Protein AF-A0A372Q3Z0-F1 (afdb_monomer)

Secondary structure (DSSP, 8-state):
--HHHHHHHHHHHH-TT--S----HHHHH---HHHHHHHHHHHHHSSPP-PPPPGGGS-HHHHHHHHHHHHHHHHHHHHHHHHHHHTTS-----EEEEEETTEEEEEE-----HHHHHHHHHHHHHHHHHTT--HHHHHHHHHH-TTSPPHHHHHHHHHHHHHHHHHHS--EEEEEEE-------------------------EEEEEEE--HHHHHHHHHHHHHHTTSS-TT-----EEEE----B--SSS--B--EEEE----

Mean predicted aligned error: 17.62 Å

pLDDT: mean 79.24, std 16.39, range [29.22, 95.44]

Solvent-accessible surface area (backbone atoms only — not comparable to full-atom values): 16536 Å² total; per-residue (Å²): 132,55,58,37,58,54,42,36,52,51,45,44,71,77,40,72,88,53,85,83,74,79,52,56,16,44,74,76,69,70,55,54,67,66,60,52,48,53,52,51,52,53,52,60,71,69,47,72,79,82,74,76,74,56,73,92,80,47,54,72,69,58,49,51,51,51,52,51,55,53,49,52,53,50,49,55,49,51,42,59,51,26,39,75,76,53,52,88,51,86,59,78,75,48,69,52,75,52,74,58,94,92,41,83,45,75,49,77,57,69,76,76,52,68,63,64,53,48,52,50,43,51,52,48,43,48,54,36,61,77,67,67,56,48,70,69,56,50,43,52,52,34,69,73,39,82,90,46,75,49,56,70,59,39,51,51,47,51,49,52,52,51,52,52,47,43,70,78,49,48,71,46,81,42,77,43,76,40,78,92,65,90,66,96,72,79,93,74,89,81,92,84,81,91,77,94,70,97,66,88,72,79,62,51,67,43,79,39,81,44,65,58,64,69,61,51,43,70,67,48,50,62,55,34,38,75,70,66,52,42,57,87,89,52,89,76,82,50,74,46,79,49,60,86,72,50,63,80,39,97,89,52,84,37,71,57,77,46,77,43,77,63,62,70,133

Nearest PDB structures (foldseek):
  5vky-assembly1_B  TM=2.836E-01  e=8.406E+00  Saccharomyces cerevisiae JAY291
  7ewr-assembly1_B  TM=2.294E-01  e=5.171E+00  Homo sapiens

Radius of gyration: 37.55 Å; Cα contacts (8 Å, |Δi|>4): 195; chains: 1; bounding box: 65×72×111 Å

Structure (mmCIF, N/CA/C/O backbone):
data_AF-A0A372Q3Z0-F1
#
_entry.id   AF-A0A372Q3Z0-F1
#
loop_
_atom_site.group_PDB
_atom_site.id
_atom_site.type_symbol
_atom_site.label_atom_id
_atom_site.label_alt_id
_atom_site.label_comp_id
_atom_site.label_asym_id
_atom_site.label_entity_id
_atom_site.label_seq_id
_atom_site.pdbx_PDB_ins_code
_atom_site.Cartn_x
_atom_site.Cartn_y
_atom_site.Cartn_z
_atom_site.occupancy
_atom_site.B_iso_or_equiv
_atom_site.auth_seq_id
_atom_site.auth_comp_id
_atom_site.auth_asym_id
_atom_site.auth_atom_id
_atom_site.pdbx_PDB_model_num
ATOM 1 N N . MET A 1 1 ? -7.501 24.762 47.414 1.00 60.09 1 MET A N 1
ATOM 2 C CA . MET A 1 1 ? -7.703 25.873 48.375 1.00 60.09 1 MET A CA 1
ATOM 3 C C . MET A 1 1 ? -9.110 25.773 48.941 1.00 60.09 1 MET A C 1
ATOM 5 O O . MET A 1 1 ? -10.013 25.464 48.174 1.00 60.09 1 MET A O 1
ATOM 9 N N . SER A 1 2 ? -9.308 25.983 50.244 1.00 78.75 2 SER A N 1
ATOM 10 C CA . SER A 1 2 ? -10.653 25.992 50.839 1.00 78.75 2 SER A CA 1
ATOM 11 C C . SER A 1 2 ? -11.395 27.290 50.497 1.00 78.75 2 SER A C 1
ATOM 13 O O . SER A 1 2 ? -10.762 28.327 50.293 1.00 78.75 2 SER A O 1
ATOM 15 N N . LEU A 1 3 ? -12.733 27.256 50.461 1.00 80.44 3 LEU A N 1
ATOM 16 C CA . LEU A 1 3 ? -13.563 28.450 50.225 1.00 80.44 3 LEU A CA 1
ATOM 17 C C . LEU A 1 3 ? -13.233 29.570 51.220 1.00 80.44 3 LEU A C 1
ATOM 19 O O . LEU A 1 3 ? -13.147 30.732 50.844 1.00 80.44 3 LEU A O 1
ATOM 23 N N . THR A 1 4 ? -12.975 29.215 52.479 1.00 84.75 4 THR A N 1
ATOM 24 C CA . THR A 1 4 ? -12.577 30.155 53.535 1.00 84.75 4 THR A CA 1
ATOM 25 C C . THR A 1 4 ? -11.205 30.778 53.270 1.00 84.75 4 THR A C 1
ATOM 27 O O . THR A 1 4 ? -11.022 31.971 53.491 1.00 84.75 4 THR A O 1
ATOM 30 N N . ALA A 1 5 ? -10.243 30.017 52.736 1.00 85.62 5 ALA A N 1
ATOM 31 C CA . ALA A 1 5 ? -8.942 30.569 52.357 1.00 85.62 5 ALA A CA 1
ATOM 32 C C . ALA A 1 5 ? -9.065 31.576 51.203 1.00 85.62 5 ALA A C 1
ATOM 34 O O . ALA A 1 5 ? -8.436 32.630 51.240 1.00 85.62 5 ALA A O 1
ATOM 35 N N . VAL A 1 6 ? -9.914 31.281 50.212 1.00 85.25 6 VAL A N 1
ATOM 36 C CA . VAL A 1 6 ? -10.186 32.195 49.092 1.00 85.25 6 VAL A CA 1
ATOM 37 C C . VAL A 1 6 ? -10.893 33.459 49.583 1.00 85.25 6 VAL A C 1
ATOM 39 O O . VAL A 1 6 ? -10.464 34.555 49.238 1.00 85.25 6 VAL A O 1
ATOM 42 N N . ALA A 1 7 ? -11.903 33.318 50.444 1.00 85.81 7 ALA A N 1
ATOM 43 C CA . ALA A 1 7 ? -12.655 34.435 51.011 1.00 85.81 7 ALA A CA 1
ATOM 44 C C . ALA A 1 7 ? -11.768 35.395 51.825 1.00 85.81 7 ALA A C 1
ATOM 46 O O . ALA A 1 7 ? -11.839 36.617 51.677 1.00 85.81 7 ALA A O 1
ATOM 47 N N . ASN A 1 8 ? -10.862 34.843 52.634 1.00 86.31 8 ASN A N 1
ATOM 48 C CA . ASN A 1 8 ? -9.912 35.638 53.408 1.00 86.31 8 ASN A CA 1
ATOM 49 C C . ASN A 1 8 ? -8.823 36.267 52.530 1.00 86.31 8 ASN A C 1
ATOM 51 O O . ASN A 1 8 ? -8.407 37.394 52.787 1.00 86.31 8 ASN A O 1
ATOM 55 N N . ALA A 1 9 ? -8.392 35.593 51.461 1.00 86.12 9 ALA A N 1
ATOM 56 C CA . ALA A 1 9 ? -7.482 36.185 50.483 1.00 86.12 9 ALA A CA 1
ATOM 57 C C . ALA A 1 9 ? -8.135 37.355 49.728 1.00 86.12 9 ALA A C 1
ATOM 59 O O . ALA A 1 9 ? -7.485 38.375 49.500 1.00 86.12 9 ALA A O 1
ATOM 60 N N . THR A 1 10 ? -9.420 37.245 49.371 1.00 84.94 10 THR A N 1
ATOM 61 C CA . THR A 1 10 ? -10.172 38.349 48.759 1.00 84.94 10 THR A CA 1
ATOM 62 C C . THR A 1 10 ? -10.382 39.508 49.728 1.00 84.94 10 THR A C 1
ATOM 64 O O . THR A 1 10 ? -10.187 40.653 49.332 1.00 84.94 10 THR A O 1
ATOM 67 N N . LEU A 1 11 ? -10.683 39.240 51.005 1.00 84.81 11 LEU A N 1
ATOM 68 C CA . LEU A 1 11 ? -10.812 40.295 52.015 1.00 84.81 11 LEU A CA 1
ATOM 69 C C . LEU A 1 11 ? -9.509 41.061 52.232 1.00 84.81 11 LEU A C 1
ATOM 71 O O . LEU A 1 11 ? -9.531 42.286 52.222 1.00 84.81 11 LEU A O 1
ATOM 75 N N . LYS A 1 12 ? -8.374 40.362 52.351 1.00 84.81 12 LYS A N 1
ATOM 76 C CA . LYS A 1 12 ? -7.059 41.007 52.500 1.00 84.81 12 LYS A CA 1
ATOM 77 C C . LYS A 1 12 ? -6.696 41.896 51.309 1.00 84.81 12 LYS A C 1
ATOM 79 O O . LYS A 1 12 ? -6.027 42.905 51.489 1.00 84.81 12 LYS A O 1
ATOM 84 N N . LYS A 1 13 ? -7.141 41.541 50.099 1.00 86.31 13 LYS A N 1
ATOM 85 C CA . LYS A 1 13 ? -6.947 42.377 48.904 1.00 86.31 13 LYS A CA 1
ATOM 86 C C . LYS A 1 13 ? -7.838 43.618 48.894 1.00 86.31 13 LYS A C 1
ATOM 88 O O . LYS A 1 13 ? -7.386 44.666 48.452 1.00 86.31 13 LYS A O 1
ATOM 93 N N . LEU A 1 14 ? -9.090 43.495 49.333 1.00 83.88 14 LEU A N 1
ATOM 94 C CA . LEU A 1 14 ? -10.059 44.596 49.313 1.00 83.88 14 LEU A CA 1
ATOM 95 C C . LEU A 1 14 ? -9.871 45.569 50.486 1.00 83.88 14 LEU A C 1
ATOM 97 O O . LEU A 1 14 ? -10.107 46.762 50.329 1.00 83.88 14 LEU A O 1
ATOM 101 N N . PHE A 1 15 ? -9.417 45.074 51.640 1.00 84.06 15 PHE A N 1
ATOM 102 C CA . PHE A 1 15 ? -9.227 45.854 52.864 1.00 84.06 15 PHE A CA 1
ATOM 103 C C . PHE A 1 15 ? -7.868 45.530 53.509 1.00 84.06 15 PHE A C 1
ATOM 105 O O . PHE A 1 15 ? -7.810 44.805 54.504 1.00 84.06 15 PHE A O 1
ATOM 112 N N . PRO A 1 16 ? -6.760 46.066 52.965 1.00 77.69 16 PRO A N 1
ATOM 113 C CA . PRO A 1 16 ? -5.401 45.705 53.381 1.00 77.69 16 PRO A CA 1
ATOM 114 C C . PRO A 1 16 ? -5.068 46.071 54.835 1.00 77.69 16 PRO A C 1
ATOM 116 O O . PRO A 1 16 ? -4.234 45.415 55.447 1.00 77.69 16 PRO A O 1
ATOM 119 N N . ASN A 1 17 ? -5.762 47.053 55.420 1.00 76.94 17 ASN A N 1
ATOM 120 C CA . ASN A 1 17 ? -5.548 47.485 56.808 1.00 76.94 17 ASN A CA 1
ATOM 121 C C . ASN A 1 17 ? -6.346 46.659 57.838 1.00 76.94 17 ASN A C 1
ATOM 123 O O . ASN A 1 17 ? -6.277 46.929 59.036 1.00 76.94 17 ASN A O 1
ATOM 127 N N . ASN A 1 18 ? -7.141 45.680 57.395 1.00 70.75 18 ASN A N 1
ATOM 128 C CA . ASN A 1 18 ? -7.979 44.860 58.266 1.00 70.75 18 ASN A CA 1
ATOM 129 C C . ASN A 1 18 ? -7.346 43.478 58.485 1.00 70.75 18 ASN A C 1
ATOM 131 O O . ASN A 1 18 ? -7.738 42.486 57.874 1.00 70.75 18 ASN A O 1
ATOM 135 N N . GLU A 1 19 ? -6.347 43.412 59.365 1.00 65.88 19 GLU A N 1
ATOM 136 C CA . GLU A 1 19 ? -5.602 42.170 59.618 1.00 65.88 19 GLU A CA 1
ATOM 137 C C . GLU A 1 19 ? -6.367 41.147 60.473 1.00 65.88 19 GLU A C 1
ATOM 139 O O . GLU A 1 19 ? -6.058 39.956 60.433 1.00 65.88 19 GLU A O 1
ATOM 144 N N . LYS A 1 20 ? -7.366 41.594 61.246 1.00 71.12 20 LYS A N 1
ATOM 145 C CA . LYS A 1 20 ? -8.028 40.769 62.274 1.00 71.12 20 LYS A CA 1
ATOM 146 C C . LYS A 1 20 ? -9.339 40.123 61.823 1.00 71.12 20 LYS A C 1
ATOM 148 O O . LYS A 1 20 ? -9.818 39.214 62.495 1.00 71.12 20 LYS A O 1
ATOM 153 N N . SER A 1 21 ? -9.927 40.566 60.712 1.00 75.25 21 SER A N 1
ATOM 154 C CA . SER A 1 21 ? -11.220 40.040 60.259 1.00 75.25 21 SER A CA 1
ATOM 155 C C . SER A 1 21 ? -11.042 38.796 59.392 1.00 75.25 21 SER A C 1
ATOM 157 O O . SER A 1 21 ? -10.455 38.853 58.313 1.00 75.25 21 SER A O 1
ATOM 159 N N . LEU A 1 22 ? -11.592 37.673 59.852 1.00 82.81 22 LEU A N 1
ATOM 160 C CA . LEU A 1 22 ? -11.718 36.441 59.078 1.00 82.81 22 LEU A CA 1
ATOM 161 C C . LEU A 1 22 ? -13.187 36.232 58.718 1.00 82.81 22 LEU A C 1
ATOM 163 O O . LEU A 1 22 ? -14.060 36.345 59.576 1.00 82.81 22 LEU A O 1
ATOM 167 N N . ILE A 1 23 ? -13.462 35.892 57.462 1.00 84.44 23 ILE A N 1
ATOM 168 C CA . ILE A 1 23 ? -14.804 35.564 56.989 1.00 84.44 23 ILE A CA 1
ATOM 169 C C . ILE A 1 23 ? -14.892 34.092 56.611 1.00 84.44 23 ILE A C 1
ATOM 171 O O . ILE A 1 23 ? -13.989 33.512 56.000 1.00 84.44 23 ILE A O 1
ATOM 175 N N . SER A 1 24 ? -16.012 33.473 56.974 1.00 84.75 24 SER A N 1
ATOM 176 C CA . SER A 1 24 ? -16.328 32.122 56.530 1.00 84.75 24 SER A CA 1
ATOM 177 C C . SER A 1 24 ? -16.596 32.131 55.027 1.00 84.75 24 SER A C 1
ATOM 179 O O . SER A 1 24 ? -17.462 32.862 54.547 1.00 84.75 24 SER A O 1
ATOM 181 N N . GLY A 1 25 ? -15.888 31.286 54.274 1.00 82.25 25 GLY A N 1
ATOM 182 C CA . GLY A 1 25 ? -16.100 31.187 52.830 1.00 82.25 25 GLY A CA 1
ATOM 183 C C . GLY A 1 25 ? -17.483 30.656 52.467 1.00 82.25 25 GLY A C 1
ATOM 184 O O . GLY A 1 25 ? -18.037 31.051 51.450 1.00 82.25 25 GLY A O 1
ATOM 185 N N . VAL A 1 26 ? -18.075 29.816 53.322 1.00 83.69 26 VAL A N 1
ATOM 186 C CA . VAL A 1 26 ? -19.456 29.345 53.141 1.00 83.69 26 VAL A CA 1
ATOM 187 C C . VAL A 1 26 ? -20.443 30.503 53.285 1.00 83.69 26 VAL A C 1
ATOM 189 O O . VAL A 1 26 ? -21.376 30.588 52.499 1.00 83.69 26 VAL A O 1
ATOM 192 N N . HIS A 1 27 ? -20.221 31.414 54.237 1.00 81.56 27 HIS A N 1
ATOM 193 C CA . HIS A 1 27 ? -21.089 32.582 54.416 1.00 81.56 27 HIS A CA 1
ATOM 194 C C . HIS A 1 27 ? -20.910 33.610 53.297 1.00 81.56 27 HIS A C 1
ATOM 196 O O . HIS A 1 27 ? -21.896 34.158 52.822 1.00 81.56 27 HIS A O 1
ATOM 202 N N . LEU A 1 28 ? -19.672 33.849 52.846 1.00 82.44 28 LEU A N 1
ATOM 203 C CA . LEU A 1 28 ? -19.408 34.807 51.770 1.00 82.44 28 LEU A CA 1
ATOM 204 C C . LEU A 1 28 ? -19.946 34.323 50.416 1.00 82.44 28 LEU A C 1
ATOM 206 O O . LEU A 1 28 ? -20.529 35.103 49.672 1.00 82.44 28 LEU A O 1
ATOM 210 N N . PHE A 1 29 ? -19.730 33.049 50.084 1.00 83.62 29 PHE A N 1
ATOM 211 C CA . PHE A 1 29 ? -20.101 32.501 48.776 1.00 83.62 29 PHE A CA 1
ATOM 212 C C . PHE A 1 29 ? -21.458 31.789 48.772 1.00 83.62 29 PHE A C 1
ATOM 214 O O . PHE A 1 29 ? -21.922 31.400 47.706 1.00 83.62 29 PHE A O 1
ATOM 221 N N . GLY A 1 30 ? -22.080 31.578 49.934 1.00 80.88 30 GLY A N 1
ATOM 222 C CA . GLY A 1 30 ? -23.370 30.894 50.067 1.00 80.88 30 GLY A CA 1
ATOM 223 C C . GLY A 1 30 ? -23.361 29.415 49.659 1.00 80.88 30 GLY A C 1
ATOM 224 O O . GLY A 1 30 ? -24.424 28.827 49.478 1.00 80.88 30 GLY A O 1
ATOM 225 N N . ILE A 1 31 ? -22.188 28.794 49.476 1.00 79.94 31 ILE A N 1
ATOM 226 C CA . ILE A 1 31 ? -22.065 27.422 48.961 1.00 79.94 31 ILE A CA 1
ATOM 227 C C . ILE A 1 31 ? -21.494 26.509 50.045 1.00 79.94 31 ILE A C 1
ATOM 229 O O . ILE A 1 31 ? -20.302 26.554 50.358 1.00 79.94 31 ILE A O 1
ATOM 233 N N . HIS A 1 32 ? -22.343 25.630 50.581 1.00 82.69 32 HIS A N 1
ATOM 234 C CA . HIS A 1 32 ? -21.922 24.558 51.477 1.00 82.69 32 HIS A CA 1
ATOM 235 C C . HIS A 1 32 ? -21.533 23.314 50.663 1.00 82.69 32 HIS A C 1
ATOM 237 O O . HIS A 1 32 ? -22.370 22.694 50.002 1.00 82.69 32 HIS A O 1
ATOM 243 N N . LEU A 1 33 ? -20.243 22.958 50.679 1.00 76.75 33 LEU A N 1
ATOM 244 C CA . LEU A 1 33 ? -19.694 21.878 49.844 1.00 76.75 33 LEU A CA 1
ATOM 245 C C . LEU A 1 33 ? -20.324 20.516 50.141 1.00 76.75 33 LEU A C 1
ATOM 247 O O . LEU A 1 33 ? -20.493 19.714 49.228 1.00 76.75 33 LEU A O 1
ATOM 251 N N . GLU A 1 34 ? -20.690 20.265 51.394 1.00 79.69 34 GLU A N 1
ATOM 252 C CA . GLU A 1 34 ? -21.293 19.004 51.825 1.00 79.69 34 GLU A CA 1
ATOM 253 C C . GLU A 1 34 ? -22.717 18.855 51.285 1.00 79.69 34 GLU A C 1
ATOM 255 O O . GLU A 1 34 ? -23.068 17.824 50.718 1.00 79.69 34 GLU A O 1
ATOM 260 N N . THR A 1 35 ? -23.493 19.940 51.320 1.00 81.88 35 THR A N 1
ATOM 261 C CA . THR A 1 35 ? -24.845 20.001 50.752 1.00 81.88 35 THR A CA 1
ATOM 262 C C . THR A 1 35 ? -24.801 19.881 49.231 1.00 81.88 35 THR A C 1
ATOM 264 O O . THR A 1 35 ? -25.619 19.192 48.629 1.00 81.88 35 THR A O 1
ATOM 267 N N . LEU A 1 36 ? -23.801 20.491 48.589 1.00 80.25 36 LEU A N 1
ATOM 268 C CA . LEU A 1 36 ? -23.578 20.368 47.150 1.00 80.25 36 LEU A CA 1
ATOM 269 C C . LEU A 1 36 ? -23.144 18.948 46.752 1.00 80.25 36 LEU A C 1
ATOM 271 O O . LEU A 1 36 ? -23.548 18.453 45.700 1.00 80.25 36 LEU A O 1
ATOM 275 N N . LYS A 1 37 ? -22.334 18.283 47.582 1.00 80.75 37 LYS A N 1
ATOM 276 C CA . LYS A 1 37 ? -21.928 16.888 47.382 1.00 80.75 37 LYS A CA 1
ATOM 277 C C . LYS A 1 37 ? -23.134 15.954 47.506 1.00 80.75 37 LYS A C 1
ATOM 279 O O . LYS A 1 37 ? -23.389 15.205 46.568 1.00 80.75 37 LYS A O 1
ATOM 284 N N . GLN A 1 38 ? -23.931 16.098 48.565 1.00 81.88 38 GLN A N 1
ATOM 285 C CA . GLN A 1 38 ? -25.185 15.361 48.754 1.00 81.88 38 GLN A CA 1
ATOM 286 C C . GLN A 1 38 ? -26.170 15.603 47.599 1.00 81.88 38 GLN A C 1
ATOM 288 O O . GLN A 1 38 ? -26.717 14.659 47.035 1.00 81.88 38 GLN A O 1
ATOM 293 N N . ALA A 1 39 ? -26.341 16.853 47.157 1.00 79.75 39 ALA A N 1
ATOM 294 C CA . ALA A 1 39 ? -27.197 17.181 46.017 1.00 79.75 39 ALA A CA 1
ATOM 295 C C . ALA A 1 39 ? -26.702 16.547 44.705 1.00 79.75 39 ALA A C 1
ATOM 297 O O . ALA A 1 39 ? -27.510 16.087 43.897 1.00 79.75 39 ALA A O 1
ATOM 298 N N . ARG A 1 40 ? -25.382 16.485 44.481 1.00 76.00 40 ARG A N 1
ATOM 299 C CA . ARG A 1 40 ? -24.789 15.819 43.308 1.00 76.00 40 ARG A CA 1
ATOM 300 C C . ARG A 1 40 ? -24.967 14.306 43.359 1.00 76.00 40 ARG A C 1
ATOM 302 O O . ARG A 1 40 ? -25.260 13.711 42.325 1.00 76.00 40 ARG A O 1
ATOM 309 N N . GLU A 1 41 ? -24.794 13.698 44.525 1.00 78.88 41 GLU A N 1
ATOM 310 C CA . GLU A 1 41 ? -24.987 12.261 44.733 1.00 78.88 41 GLU A CA 1
ATOM 311 C C . GLU A 1 41 ? -26.456 11.870 44.514 1.00 78.88 41 GLU A C 1
ATOM 313 O O . GLU A 1 41 ? -26.726 10.983 43.703 1.00 78.88 41 GLU A O 1
ATOM 318 N N . ASN A 1 42 ? -27.403 12.626 45.076 1.00 73.50 42 ASN A N 1
ATOM 319 C CA . ASN A 1 42 ? -28.840 12.429 44.853 1.00 73.50 42 ASN A CA 1
ATOM 320 C C . ASN A 1 42 ? -29.236 12.632 43.377 1.00 73.50 42 ASN A C 1
ATOM 322 O O . ASN A 1 42 ? -29.959 11.819 42.803 1.00 73.50 42 ASN A O 1
ATOM 326 N N . CYS A 1 43 ? -28.709 13.668 42.711 1.00 63.97 43 CYS A N 1
ATOM 327 C CA . CYS A 1 43 ? -28.925 13.879 41.273 1.00 63.97 43 CYS A CA 1
ATOM 328 C C . CYS A 1 43 ? -28.359 12.742 40.407 1.00 63.97 43 CYS A C 1
ATOM 330 O O . CYS A 1 43 ? -28.883 12.475 39.326 1.00 63.97 43 CYS A O 1
ATOM 332 N N . ASN A 1 44 ? -27.264 12.103 40.826 1.00 61.78 44 ASN A N 1
ATOM 333 C CA . ASN A 1 44 ? -26.668 10.995 40.084 1.00 61.78 44 ASN A CA 1
ATOM 334 C C . ASN A 1 44 ? -27.463 9.693 40.255 1.00 61.78 44 ASN A C 1
ATOM 336 O O . ASN A 1 44 ? -27.526 8.924 39.302 1.00 61.78 44 ASN A O 1
ATOM 340 N N . GLN A 1 45 ? -28.094 9.478 41.413 1.00 63.38 45 GLN A N 1
ATOM 341 C CA . GLN A 1 45 ? -28.983 8.336 41.666 1.00 63.38 45 GLN A CA 1
ATOM 342 C C . GLN A 1 45 ? -30.330 8.463 40.935 1.00 63.38 45 GLN A C 1
ATOM 344 O O . GLN A 1 45 ? -30.875 7.468 40.473 1.00 63.38 45 GLN A O 1
ATOM 349 N N . LEU A 1 46 ? -30.843 9.689 40.779 1.00 61.31 46 LEU A N 1
ATOM 350 C CA . LEU A 1 46 ? -32.109 9.978 40.088 1.00 61.31 46 LEU A CA 1
ATOM 351 C C . LEU A 1 46 ? -31.975 10.124 38.564 1.00 61.31 46 LEU A C 1
ATOM 353 O O . LEU A 1 46 ? -32.980 10.277 37.869 1.00 61.31 46 LEU A O 1
ATOM 357 N N . ARG A 1 47 ? -30.754 10.109 38.012 1.00 59.00 47 ARG A N 1
ATOM 358 C CA . ARG A 1 47 ? -30.586 10.146 36.556 1.00 59.00 47 ARG A CA 1
ATOM 359 C C . ARG A 1 47 ? -30.990 8.792 35.978 1.00 59.00 47 ARG A C 1
ATOM 361 O O . ARG A 1 47 ? -30.355 7.796 36.323 1.00 59.00 47 ARG A O 1
ATOM 368 N N . PRO A 1 48 ? -31.958 8.741 35.044 1.00 59.03 48 PRO A N 1
ATOM 369 C CA . PRO A 1 48 ? -32.180 7.524 34.283 1.00 59.03 48 PRO A CA 1
ATOM 370 C C . PRO A 1 48 ? -30.864 7.109 33.606 1.00 59.03 48 PRO A C 1
ATOM 372 O O . PRO A 1 48 ? -30.042 7.983 33.279 1.00 59.03 48 PRO A O 1
ATOM 375 N N . PRO A 1 49 ? -30.633 5.799 33.399 1.00 60.91 49 PRO A N 1
ATOM 376 C CA . PRO A 1 49 ? -29.454 5.333 32.684 1.00 60.91 49 PRO A CA 1
ATOM 377 C C . PRO A 1 49 ? -29.352 6.122 31.381 1.00 60.91 49 PRO A C 1
ATOM 379 O O . PRO A 1 49 ? -30.341 6.262 30.661 1.00 60.91 49 PRO A O 1
ATOM 382 N N . LYS A 1 50 ? -28.180 6.719 31.121 1.00 65.56 50 LYS A N 1
ATOM 383 C CA . LYS A 1 50 ? -27.959 7.556 29.935 1.00 65.56 50 LYS A CA 1
ATOM 384 C C . LYS A 1 50 ? -28.312 6.740 28.697 1.00 65.56 50 LYS A C 1
ATOM 386 O O . LYS A 1 50 ? -27.502 5.934 28.243 1.00 65.56 50 LYS A O 1
ATOM 391 N N . LEU A 1 51 ? -29.505 6.965 28.153 1.00 68.94 51 LEU A N 1
ATOM 392 C CA . LEU A 1 51 ? -29.946 6.287 26.951 1.00 68.94 51 LEU A CA 1
ATOM 393 C C . LEU A 1 51 ? -28.983 6.683 25.833 1.00 68.94 51 LEU A C 1
ATOM 395 O O . LEU A 1 51 ? -28.768 7.870 25.557 1.00 68.94 51 LEU A O 1
ATOM 399 N N . LEU A 1 52 ? -28.328 5.691 25.238 1.00 77.44 52 LEU A N 1
ATOM 400 C CA . LEU A 1 52 ? -27.403 5.954 24.152 1.00 77.44 52 LEU A CA 1
ATOM 401 C C . LEU A 1 52 ? -28.189 6.539 22.981 1.00 77.44 52 LEU A C 1
ATOM 403 O O . LEU A 1 52 ? -29.163 5.956 22.514 1.00 77.44 52 LEU A O 1
ATOM 407 N N . LYS A 1 53 ? -27.730 7.692 22.484 1.00 82.25 53 LYS A N 1
ATOM 408 C CA . LYS A 1 53 ? -28.291 8.291 21.271 1.00 82.25 53 LYS A CA 1
ATOM 409 C C . LYS A 1 53 ? -28.262 7.272 20.120 1.00 82.25 53 LYS A C 1
ATOM 411 O O . LYS A 1 53 ? -27.223 6.610 19.968 1.00 82.25 53 LYS A O 1
ATOM 416 N N . PRO A 1 54 ? -29.332 7.162 19.314 1.00 84.94 54 PRO A N 1
ATOM 417 C CA . PRO A 1 54 ? -29.327 6.382 18.080 1.00 84.94 54 PRO A CA 1
ATOM 418 C C . PRO A 1 54 ? -28.150 6.758 17.178 1.00 84.94 54 PRO A C 1
ATOM 420 O O . PRO A 1 54 ? -27.700 7.904 17.185 1.00 84.94 54 PRO A O 1
ATOM 423 N N . LEU A 1 55 ? -27.645 5.789 16.414 1.00 85.56 55 LEU A N 1
ATOM 424 C CA . LEU A 1 55 ? -26.439 5.958 15.597 1.00 85.56 55 LEU A CA 1
ATOM 425 C C . LEU A 1 55 ? -26.599 7.051 14.527 1.00 85.56 55 LEU A C 1
ATOM 427 O O . LEU A 1 55 ? -25.681 7.836 14.330 1.00 85.56 55 LEU A O 1
ATOM 431 N N . GLU A 1 56 ? -27.794 7.171 13.946 1.00 84.38 56 GLU A N 1
ATOM 432 C CA . GLU A 1 56 ? -28.177 8.209 12.971 1.00 84.38 56 GLU A CA 1
ATOM 433 C C . GLU A 1 56 ? -28.019 9.642 13.507 1.00 84.38 56 GLU A C 1
ATOM 435 O O . GLU A 1 56 ? -27.742 10.567 12.752 1.00 84.38 56 GLU A O 1
ATOM 440 N N . LEU A 1 57 ? -28.155 9.826 14.824 1.00 86.94 57 LEU A N 1
ATOM 441 C CA . LEU A 1 57 ? -28.046 11.122 15.502 1.00 86.94 57 LEU A CA 1
ATOM 442 C C . LEU A 1 57 ? -26.665 11.337 16.146 1.00 86.94 57 LEU A C 1
ATOM 444 O O . LEU A 1 57 ? -26.460 12.298 16.895 1.00 86.94 57 LEU A O 1
ATOM 448 N N . CYS A 1 58 ? -25.721 10.416 15.935 1.00 86.69 58 CYS A N 1
ATOM 449 C CA . CYS A 1 58 ? -24.386 10.495 16.514 1.00 86.69 58 CYS A CA 1
ATOM 450 C C . CYS A 1 58 ? -23.422 11.251 15.598 1.00 86.69 58 CYS A C 1
ATOM 452 O O . CYS A 1 58 ? -23.412 11.079 14.383 1.00 86.69 58 CYS A O 1
ATOM 454 N N . SER A 1 59 ? -22.517 12.027 16.199 1.00 90.50 59 SER A N 1
ATOM 455 C CA . SER A 1 59 ? -21.354 12.533 15.470 1.00 90.50 59 SER A CA 1
ATOM 456 C C . SER A 1 59 ? -20.441 11.381 15.038 1.00 90.50 59 SER A C 1
ATOM 458 O O . SER A 1 59 ? -20.338 10.367 15.735 1.00 90.50 59 SER A O 1
ATOM 460 N N . LYS A 1 60 ? -19.674 11.581 13.959 1.00 87.56 60 LYS A N 1
ATOM 461 C CA . LYS A 1 60 ? -18.663 10.615 13.490 1.00 87.56 60 LYS A CA 1
ATOM 462 C C . LYS A 1 60 ? -17.679 10.208 14.595 1.00 87.56 60 LYS A C 1
ATOM 464 O O . LYS A 1 60 ? -17.355 9.038 14.741 1.00 87.56 60 LYS A O 1
ATOM 469 N N . THR A 1 61 ? -17.268 11.157 15.436 1.00 88.38 61 THR A N 1
ATOM 470 C CA . THR A 1 61 ? -16.404 10.893 16.600 1.00 88.38 61 THR A CA 1
ATOM 471 C C . THR A 1 61 ? -17.056 9.963 17.622 1.00 88.38 61 THR A C 1
ATOM 473 O O . THR A 1 61 ? -16.402 9.067 18.150 1.00 88.38 61 THR A O 1
ATOM 476 N N . THR A 1 62 ? -18.355 10.133 17.880 1.00 89.56 62 THR A N 1
ATOM 477 C CA . THR A 1 62 ? -19.107 9.270 18.799 1.00 89.56 62 THR A CA 1
ATOM 478 C C . THR A 1 62 ? -19.254 7.863 18.231 1.00 89.56 62 THR A C 1
ATOM 480 O O . THR A 1 62 ? -19.088 6.898 18.976 1.00 89.56 62 THR A O 1
ATOM 483 N N . VAL A 1 63 ? -19.532 7.745 16.928 1.00 90.88 63 VAL A N 1
ATOM 484 C CA . VAL A 1 63 ? -19.613 6.455 16.227 1.00 90.88 63 VAL A CA 1
ATOM 485 C C . VAL A 1 63 ? -18.273 5.724 16.301 1.00 90.88 63 VAL A C 1
ATOM 487 O O . VAL A 1 63 ? -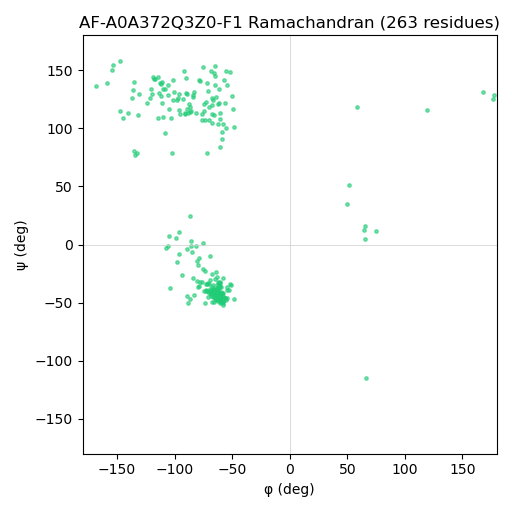18.234 4.600 16.791 1.00 90.88 63 VAL A O 1
ATOM 490 N N . ASN A 1 64 ? -17.170 6.393 15.951 1.00 89.19 64 ASN A N 1
ATOM 491 C CA . ASN A 1 64 ? -15.824 5.815 16.024 1.00 89.19 64 ASN A CA 1
ATOM 492 C C . ASN A 1 64 ? -15.470 5.348 17.441 1.00 89.19 64 ASN A C 1
ATOM 494 O O . ASN A 1 64 ? -14.912 4.271 17.618 1.00 89.19 64 ASN A O 1
ATOM 498 N N . ARG A 1 65 ? -15.824 6.133 18.468 1.00 91.00 65 ARG A N 1
ATOM 499 C CA . ARG A 1 65 ? -15.590 5.743 19.865 1.00 91.00 65 ARG A CA 1
ATOM 500 C C . ARG A 1 65 ? -16.351 4.469 20.230 1.00 91.00 65 ARG A C 1
ATOM 502 O O . ARG A 1 65 ? -15.785 3.596 20.876 1.00 91.00 65 ARG A O 1
ATOM 509 N N . ARG A 1 66 ? -17.618 4.359 19.820 1.00 91.50 66 ARG A N 1
ATOM 510 C CA . ARG A 1 66 ? -18.429 3.154 20.058 1.00 91.50 66 ARG A CA 1
ATOM 511 C C . ARG A 1 66 ? -17.873 1.946 19.310 1.00 91.50 66 ARG A C 1
ATOM 513 O O . ARG A 1 66 ? -17.800 0.875 19.897 1.00 91.50 66 ARG A O 1
ATOM 520 N N . GLN A 1 67 ? -17.457 2.126 18.057 1.00 91.50 67 GLN A N 1
ATOM 521 C CA . GLN A 1 67 ? -16.805 1.084 17.263 1.00 91.50 67 GLN A CA 1
ATOM 522 C C . GLN A 1 67 ? -15.534 0.580 17.956 1.00 91.50 67 GLN A C 1
ATOM 524 O O . GLN A 1 67 ? -15.374 -0.622 18.131 1.00 91.50 67 GLN A O 1
ATOM 529 N N . HIS A 1 68 ? -14.670 1.490 18.409 1.00 90.44 68 HIS A N 1
ATOM 530 C CA . HIS A 1 68 ? -13.453 1.139 19.137 1.00 90.44 68 HIS A CA 1
ATOM 531 C C . HIS A 1 68 ? -13.757 0.386 20.439 1.00 90.44 68 HIS A C 1
ATOM 533 O O . HIS A 1 68 ? -13.163 -0.651 20.707 1.00 90.44 68 HIS A O 1
ATOM 539 N N . GLU A 1 69 ? -14.693 0.883 21.251 1.00 92.69 69 GLU A N 1
ATOM 540 C CA . GLU A 1 69 ? -15.066 0.240 22.517 1.00 92.69 69 GLU A CA 1
ATOM 541 C C . GLU A 1 69 ? -15.640 -1.168 22.304 1.00 92.69 69 GLU A C 1
ATOM 543 O O . GLU A 1 69 ? -15.291 -2.098 23.028 1.00 92.69 69 GLU A O 1
ATOM 548 N N . PHE A 1 70 ? -16.508 -1.331 21.305 1.00 92.88 70 PHE A N 1
ATOM 549 C CA . PHE A 1 70 ? -17.066 -2.628 20.938 1.00 92.88 70 PHE A CA 1
ATOM 550 C C . PHE A 1 70 ? -15.977 -3.587 20.448 1.00 92.88 70 PHE A C 1
ATOM 552 O O . PHE A 1 70 ? -15.908 -4.729 20.902 1.00 92.88 70 PHE A O 1
ATOM 559 N N . GLY A 1 71 ? -15.092 -3.098 19.578 1.00 92.69 71 GLY A N 1
ATOM 560 C CA . GLY A 1 71 ? -13.989 -3.876 19.043 1.00 92.69 71 GLY A CA 1
ATOM 561 C C . GLY A 1 71 ? -13.024 -4.370 20.119 1.00 92.69 71 GLY A C 1
ATOM 562 O O . GLY A 1 71 ? -12.668 -5.546 20.121 1.00 92.69 71 GLY A O 1
ATOM 563 N N . GLU A 1 72 ? -12.625 -3.513 21.055 1.00 90.81 72 GLU A N 1
ATOM 564 C CA . GLU A 1 72 ? -11.725 -3.902 22.148 1.00 90.81 72 GLU A CA 1
ATOM 565 C C . GLU A 1 72 ? -12.341 -4.982 23.042 1.00 90.81 72 GLU A C 1
ATOM 567 O O . GLU A 1 72 ? -11.691 -5.983 23.346 1.00 90.81 72 GLU A O 1
ATOM 572 N N . LYS A 1 73 ? -13.623 -4.833 23.404 1.00 93.62 73 LYS A N 1
ATOM 573 C CA . LYS A 1 73 ? -14.329 -5.833 24.219 1.00 93.62 73 LYS A CA 1
ATOM 574 C C . LYS A 1 73 ? -14.408 -7.187 23.519 1.00 93.62 73 LYS A C 1
ATOM 576 O O . LYS A 1 73 ? -14.170 -8.212 24.152 1.00 93.62 73 LYS A O 1
ATOM 581 N N . LEU A 1 74 ? -14.707 -7.202 22.220 1.00 92.12 74 LEU A N 1
ATOM 582 C CA . LEU A 1 74 ? -14.753 -8.443 21.447 1.00 92.12 74 LEU A CA 1
ATOM 583 C C . LEU A 1 74 ? -13.384 -9.102 21.312 1.00 92.12 74 LEU A C 1
ATOM 585 O O . LEU A 1 74 ? -13.284 -10.317 21.464 1.00 92.12 74 LEU A O 1
ATOM 589 N N . LYS A 1 75 ? -12.328 -8.316 21.085 1.00 90.81 75 LYS A N 1
ATOM 590 C CA . LYS A 1 75 ? -10.958 -8.832 21.028 1.00 90.81 75 LYS A CA 1
ATOM 591 C C . LYS A 1 75 ? -10.592 -9.532 22.336 1.00 90.81 75 LYS A C 1
ATOM 593 O O . LYS A 1 75 ? -10.196 -10.693 22.308 1.00 90.81 75 LYS A O 1
ATOM 598 N N . GLN A 1 76 ? -10.813 -8.872 23.472 1.00 90.31 76 GLN A N 1
ATOM 599 C CA . GLN A 1 76 ? -10.554 -9.444 24.797 1.00 90.31 76 GLN A CA 1
ATOM 600 C C . GLN A 1 76 ? -11.366 -10.719 25.044 1.00 90.31 76 GLN A C 1
ATOM 602 O O . GLN A 1 76 ? -10.827 -11.724 25.512 1.00 90.31 76 GLN A O 1
ATOM 607 N N . TYR A 1 77 ? -12.652 -10.699 24.690 1.00 91.19 77 TYR A N 1
ATOM 608 C CA . TYR A 1 77 ? -13.521 -11.864 24.821 1.00 91.19 77 TYR A CA 1
ATOM 609 C C . TYR A 1 77 ? -13.018 -13.046 23.983 1.00 91.19 77 TYR A C 1
ATOM 611 O O . TYR A 1 77 ? -12.854 -14.142 24.511 1.00 91.19 77 TYR A O 1
ATOM 619 N N . SER A 1 78 ? -12.696 -12.814 22.707 1.00 89.44 78 SER A N 1
ATOM 620 C CA . SER A 1 78 ? -12.205 -13.852 21.795 1.00 89.44 78 SER A CA 1
ATOM 621 C C . SER A 1 78 ? -10.890 -14.481 22.259 1.00 89.44 78 SER A C 1
ATOM 623 O O . SER A 1 78 ? -10.718 -15.688 22.141 1.00 89.44 78 SER A O 1
ATOM 625 N N . GLN A 1 79 ? -9.987 -13.689 22.843 1.00 8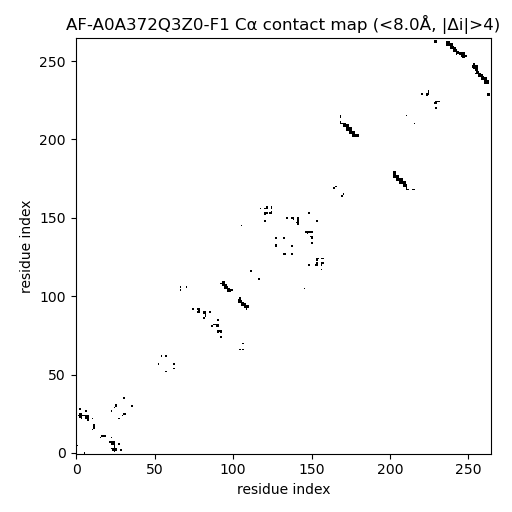7.88 79 GLN A N 1
ATOM 626 C CA . GLN A 1 79 ? -8.737 -14.187 23.416 1.00 87.88 79 GLN A CA 1
ATOM 627 C C . GLN A 1 79 ? -9.001 -15.040 24.660 1.00 87.88 79 GLN A C 1
ATOM 629 O O . GLN A 1 79 ? -8.419 -16.109 24.811 1.00 87.88 79 GLN A O 1
ATOM 634 N N . THR A 1 80 ? -9.917 -14.595 25.524 1.00 89.94 80 THR A N 1
ATOM 635 C CA . THR A 1 80 ? -10.266 -15.305 26.762 1.00 89.94 80 THR A CA 1
ATOM 636 C C . THR A 1 80 ? -10.953 -16.641 26.476 1.00 89.94 80 THR A C 1
ATOM 638 O O . THR A 1 80 ? -10.608 -17.651 27.081 1.00 89.94 80 THR A O 1
ATOM 641 N N . GLU A 1 81 ? -11.918 -16.666 25.554 1.00 90.81 81 GLU A N 1
ATOM 642 C CA . GLU A 1 81 ? -12.564 -17.911 25.119 1.00 90.81 81 GLU A CA 1
ATOM 643 C C . GLU A 1 81 ? -11.627 -18.785 24.288 1.00 90.81 81 GLU A C 1
ATOM 645 O O . GLU A 1 81 ? -11.650 -20.007 24.408 1.00 90.81 81 GLU A O 1
ATOM 650 N N . GLY A 1 82 ? -10.749 -18.169 23.497 1.00 89.31 82 GLY A N 1
ATOM 651 C CA . GLY A 1 82 ? -9.743 -18.867 22.712 1.00 89.31 82 GLY A CA 1
ATOM 652 C C . GLY A 1 82 ? -8.869 -19.783 23.563 1.00 89.31 82 GLY A C 1
ATOM 653 O O . GLY A 1 82 ? -8.724 -20.952 23.229 1.00 89.31 82 GLY A O 1
ATOM 654 N N . VAL A 1 83 ? -8.387 -19.298 24.710 1.00 89.31 83 VAL A N 1
ATOM 655 C CA . VAL A 1 83 ? -7.602 -20.109 25.660 1.00 89.31 83 VAL A CA 1
ATOM 656 C C . VAL A 1 83 ? -8.398 -21.310 26.186 1.00 89.31 83 VAL A C 1
ATOM 658 O O . VAL A 1 83 ? -7.841 -22.385 26.378 1.00 89.31 83 VAL A O 1
ATOM 661 N N . LYS A 1 84 ? -9.714 -21.171 26.395 1.00 91.38 84 LYS A N 1
ATOM 662 C CA . LYS A 1 84 ? -10.550 -22.283 26.880 1.00 91.38 84 LYS A CA 1
ATOM 663 C C . LYS A 1 84 ? -10.755 -23.373 25.827 1.00 91.38 84 LYS A C 1
ATOM 665 O O . LYS A 1 84 ? -10.903 -24.533 26.192 1.00 91.38 84 LYS A O 1
ATOM 670 N N . ILE A 1 85 ? -10.809 -22.997 24.549 1.00 91.38 85 ILE A N 1
ATOM 671 C CA . ILE A 1 85 ? -11.096 -23.913 23.435 1.00 91.38 85 ILE A CA 1
ATOM 672 C C . ILE A 1 85 ? -9.811 -24.540 22.884 1.00 91.38 85 ILE A C 1
ATOM 674 O O . ILE A 1 85 ? -9.778 -25.739 22.624 1.00 91.38 85 ILE A O 1
ATOM 678 N N . TYR A 1 86 ? -8.768 -23.730 22.706 1.00 90.25 86 TYR A N 1
ATOM 679 C CA . TYR A 1 86 ? -7.527 -24.108 22.028 1.00 90.25 86 TYR A CA 1
ATOM 680 C C . TYR A 1 86 ? -6.350 -24.332 22.995 1.00 90.25 86 TYR A C 1
ATOM 682 O O . TYR A 1 86 ? -5.266 -24.719 22.571 1.00 90.25 86 TYR A O 1
ATOM 690 N N . GLY A 1 87 ? -6.551 -24.136 24.303 1.00 87.88 87 GLY A N 1
ATOM 691 C CA . GLY A 1 87 ? -5.548 -24.429 25.326 1.00 87.88 87 GLY A CA 1
ATOM 692 C C . GLY A 1 87 ? -4.322 -23.521 25.225 1.00 87.88 87 GLY A C 1
ATOM 693 O O . GLY A 1 87 ? -4.415 -22.318 25.468 1.00 87.88 87 GLY A O 1
ATOM 694 N N . GLU A 1 88 ? -3.172 -24.118 24.905 1.00 84.19 88 GLU A N 1
ATOM 695 C CA . GLU A 1 88 ? -1.883 -23.420 24.783 1.00 84.19 88 GLU A CA 1
ATOM 696 C C . GLU A 1 88 ? -1.719 -22.682 23.445 1.00 84.19 88 GLU A C 1
ATOM 698 O O . GLU A 1 88 ? -0.881 -21.783 23.339 1.00 84.19 88 GLU A O 1
ATOM 703 N N . ASP A 1 89 ? -2.528 -23.016 22.433 1.00 86.69 89 ASP A N 1
ATOM 704 C CA . ASP A 1 89 ? -2.438 -22.383 21.121 1.00 86.69 89 ASP A CA 1
ATOM 705 C C . ASP A 1 89 ? -2.929 -20.926 21.164 1.00 86.69 89 ASP A C 1
ATOM 707 O O . ASP A 1 89 ? -4.012 -20.596 21.662 1.00 86.69 89 ASP A O 1
ATOM 711 N N . GLN A 1 90 ? -2.135 -20.018 20.588 1.00 80.62 90 GLN A N 1
ATOM 712 C CA . GLN A 1 90 ? -2.439 -18.590 20.597 1.00 80.62 90 GLN A CA 1
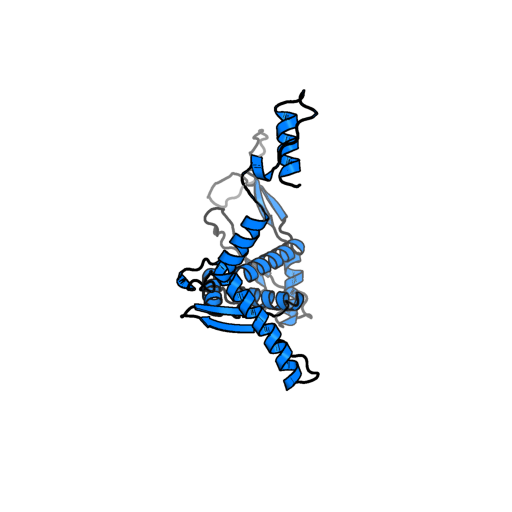ATOM 713 C C . GLN A 1 90 ? -3.547 -18.234 19.592 1.00 80.62 90 GLN A C 1
ATOM 715 O O . GLN A 1 90 ? -3.336 -18.205 18.377 1.00 80.62 90 GLN A O 1
ATOM 720 N N . VAL A 1 91 ? -4.713 -17.835 20.105 1.00 84.12 91 VAL A N 1
ATOM 721 C CA . VAL A 1 91 ? -5.806 -17.300 19.279 1.00 84.12 91 VAL A CA 1
ATOM 722 C C . VAL A 1 91 ? -5.576 -15.824 18.956 1.00 84.12 91 VAL A C 1
ATOM 724 O O . VAL A 1 91 ? -5.653 -14.947 19.819 1.00 84.12 91 VAL A O 1
ATOM 727 N N . ASN A 1 92 ? -5.350 -15.539 17.673 1.00 81.94 92 ASN A N 1
ATOM 728 C CA . ASN A 1 92 ? -5.185 -14.184 17.157 1.00 81.94 92 ASN A CA 1
ATOM 729 C C . ASN A 1 92 ? -6.453 -13.704 16.443 1.00 81.94 92 ASN A C 1
ATOM 731 O O . ASN A 1 92 ? -6.771 -14.133 15.335 1.00 81.94 92 ASN A O 1
ATOM 735 N N . PHE A 1 93 ? -7.166 -12.768 17.071 1.00 83.56 93 PHE A N 1
ATOM 736 C CA . PHE A 1 93 ? -8.335 -12.121 16.480 1.00 83.56 93 PHE A CA 1
ATOM 737 C C . PHE A 1 93 ? -7.892 -11.085 15.441 1.00 83.56 93 PHE A C 1
ATOM 739 O O . PHE A 1 93 ? -7.339 -10.049 15.808 1.00 83.56 93 PHE A O 1
ATOM 746 N N . LYS A 1 94 ? -8.086 -11.385 14.150 1.00 83.19 94 LYS A N 1
ATOM 747 C CA . LYS A 1 94 ? -7.552 -10.580 13.036 1.00 83.19 94 LYS A CA 1
ATOM 748 C C . LYS A 1 94 ? -8.480 -9.455 12.594 1.00 83.19 94 LYS A C 1
ATOM 750 O O . LYS A 1 94 ? -8.057 -8.311 12.490 1.00 83.19 94 LYS A O 1
ATOM 755 N N . GLN A 1 95 ? -9.749 -9.762 12.348 1.00 87.19 95 GLN A N 1
ATOM 756 C CA . GLN A 1 95 ? -10.695 -8.821 11.754 1.00 87.19 95 GLN A CA 1
ATOM 757 C C . GLN A 1 95 ? -12.127 -9.166 12.142 1.00 87.19 95 GLN A C 1
ATOM 759 O O . GLN A 1 95 ? -12.466 -10.333 12.321 1.00 87.19 95 GLN A O 1
ATOM 764 N N . ILE A 1 96 ? -12.979 -8.146 12.215 1.00 89.50 96 ILE A N 1
ATOM 765 C CA . ILE A 1 96 ? -14.425 -8.310 12.336 1.00 89.50 96 ILE A CA 1
ATOM 766 C C . ILE A 1 96 ? -15.159 -7.359 11.395 1.00 89.50 96 ILE A C 1
ATOM 768 O O . ILE A 1 96 ? -14.790 -6.191 11.255 1.00 89.50 96 ILE A O 1
ATOM 772 N N . SER A 1 97 ? -16.221 -7.874 10.779 1.00 90.94 97 SER A N 1
ATOM 773 C CA . SER A 1 97 ? -17.214 -7.095 10.040 1.00 90.94 97 SER A CA 1
ATOM 774 C C . SER A 1 97 ? -18.585 -7.312 10.668 1.00 90.94 97 SER A C 1
ATOM 776 O O . SER A 1 97 ? -18.939 -8.443 10.995 1.00 90.94 97 SER A O 1
ATOM 778 N N . TYR A 1 98 ? -19.336 -6.238 10.890 1.00 92.00 98 TYR A N 1
ATOM 779 C CA . TYR A 1 98 ? -20.655 -6.303 11.516 1.00 92.00 98 TYR A CA 1
ATOM 780 C C . TYR A 1 98 ? -21.534 -5.132 11.076 1.00 92.00 98 TYR A C 1
ATOM 782 O O . TYR A 1 98 ? -21.034 -4.063 10.738 1.00 92.00 98 TYR A O 1
ATOM 790 N N . ASN A 1 99 ? -22.851 -5.322 11.121 1.00 92.00 99 ASN A N 1
ATOM 791 C CA . ASN A 1 99 ? -23.827 -4.308 10.738 1.00 92.00 99 ASN A CA 1
ATOM 792 C C . ASN A 1 99 ? -24.597 -3.801 11.963 1.00 92.00 99 ASN A C 1
ATOM 794 O O . ASN A 1 99 ? -24.987 -4.583 12.831 1.00 92.00 99 ASN A O 1
ATOM 798 N N . VAL A 1 100 ? -24.854 -2.495 12.026 1.00 88.75 100 VAL A N 1
ATOM 799 C CA . VAL A 1 100 ? -25.798 -1.905 12.983 1.00 88.75 100 VAL A CA 1
ATOM 800 C C . VAL A 1 100 ? -26.731 -0.967 12.234 1.00 88.75 100 VAL A C 1
ATOM 802 O O . VAL A 1 100 ? -26.305 0.098 11.795 1.00 88.75 100 VAL A O 1
ATOM 805 N N . LYS A 1 101 ? -28.016 -1.329 12.130 1.00 86.31 101 LYS A N 1
ATOM 806 C CA . LYS A 1 101 ? -29.046 -0.524 11.445 1.00 86.31 101 LYS A CA 1
ATOM 807 C C . LYS A 1 101 ? -28.630 -0.100 10.027 1.00 86.31 101 LYS A C 1
ATOM 809 O O . LYS A 1 101 ? -28.675 1.081 9.696 1.00 86.31 101 LYS A O 1
ATOM 814 N N . ASN A 1 102 ? -28.202 -1.055 9.205 1.00 84.56 102 ASN A N 1
ATOM 815 C CA . ASN A 1 102 ? -27.741 -0.825 7.831 1.00 84.56 102 ASN A CA 1
ATOM 816 C C . ASN A 1 102 ? -26.454 0.015 7.725 1.00 84.56 102 ASN A C 1
ATOM 818 O O . ASN A 1 102 ? -26.132 0.509 6.648 1.00 84.56 102 ASN A O 1
ATOM 822 N N . MET A 1 103 ? -25.710 0.177 8.821 1.00 85.25 103 MET A N 1
ATOM 823 C CA . MET A 1 103 ? -24.355 0.721 8.792 1.00 85.25 103 MET A CA 1
ATOM 824 C C . MET A 1 103 ? -23.359 -0.414 8.986 1.00 85.25 103 MET A C 1
ATOM 826 O O . MET A 1 103 ? -23.339 -1.043 10.047 1.00 85.25 103 MET A O 1
ATOM 830 N N . ASP A 1 104 ? -22.531 -0.645 7.973 1.00 87.88 104 ASP A N 1
ATOM 831 C CA . ASP A 1 104 ? -21.469 -1.639 8.030 1.00 87.88 104 ASP A CA 1
ATOM 832 C C . ASP A 1 104 ? -20.231 -1.073 8.720 1.00 87.88 104 ASP A C 1
ATOM 834 O O . ASP A 1 104 ? -19.736 0.017 8.414 1.00 87.88 104 ASP A O 1
ATOM 838 N N . PHE A 1 105 ? -19.721 -1.848 9.666 1.00 87.81 105 PHE A N 1
ATOM 839 C CA . PHE A 1 105 ? -18.507 -1.574 10.406 1.00 87.81 105 PHE A CA 1
ATOM 840 C C . PHE A 1 105 ? -17.492 -2.663 10.142 1.00 87.81 105 PHE A C 1
ATOM 842 O O . PHE A 1 105 ? -17.812 -3.848 10.079 1.00 87.81 105 PHE A O 1
ATOM 849 N N . HIS A 1 106 ? -16.242 -2.233 10.060 1.00 86.44 106 HIS A N 1
ATOM 850 C CA . HIS A 1 106 ? -15.111 -3.104 9.838 1.00 86.44 106 HIS A CA 1
ATOM 851 C C . HIS A 1 106 ? -13.972 -2.689 10.760 1.00 86.44 106 HIS A C 1
ATOM 853 O O . HIS A 1 106 ? -13.575 -1.521 10.774 1.00 86.44 106 HIS A O 1
ATOM 859 N N . ILE A 1 107 ? -13.452 -3.630 11.542 1.00 86.50 107 ILE A N 1
ATOM 860 C CA . ILE A 1 107 ? -12.324 -3.413 12.450 1.00 86.50 107 ILE A CA 1
ATOM 861 C C . ILE A 1 107 ? -11.250 -4.434 12.094 1.00 86.50 107 ILE A C 1
ATOM 863 O O . ILE A 1 107 ? -11.511 -5.634 12.109 1.00 86.50 107 ILE A O 1
ATOM 867 N N . ASN A 1 108 ? -10.061 -3.941 11.757 1.00 85.75 108 ASN A N 1
ATOM 868 C CA . ASN A 1 108 ? -8.875 -4.759 11.542 1.00 85.75 108 ASN A CA 1
ATOM 869 C C . ASN A 1 108 ? -7.942 -4.585 12.753 1.00 85.75 108 ASN A C 1
ATOM 871 O O . ASN A 1 108 ? -7.667 -3.455 13.158 1.00 85.75 108 ASN A O 1
ATOM 875 N N . TYR A 1 109 ? -7.509 -5.699 13.339 1.00 80.88 109 TYR A N 1
ATOM 876 C CA . TYR A 1 109 ? -6.644 -5.774 14.515 1.00 80.88 109 TYR A CA 1
ATOM 877 C C . TYR A 1 109 ? -5.222 -6.235 14.189 1.00 80.88 109 TYR A C 1
ATOM 879 O O . TYR A 1 109 ? -4.411 -6.307 15.116 1.00 80.88 109 TYR A O 1
ATOM 887 N N . GLU A 1 110 ? -4.914 -6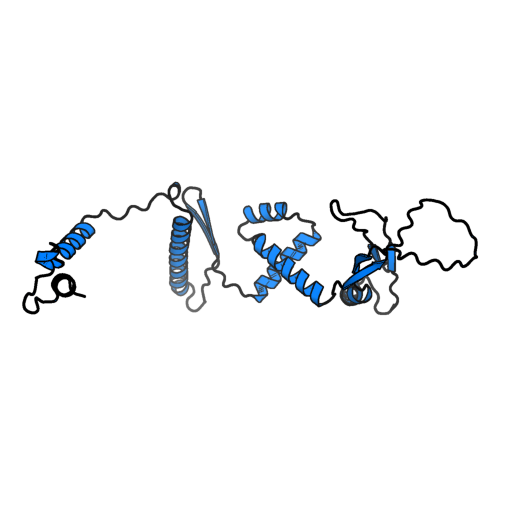.581 12.933 1.00 70.62 110 GLU A N 1
ATOM 888 C CA . GLU A 1 110 ? -3.568 -7.007 12.556 1.00 70.62 110 GLU A CA 1
ATOM 889 C C . GLU A 1 110 ? -2.547 -5.930 12.937 1.00 70.62 110 GLU A C 1
ATOM 891 O O . GLU A 1 110 ? -2.620 -4.764 12.539 1.00 70.62 110 GLU A O 1
ATOM 896 N N . SER A 1 111 ? -1.578 -6.338 13.760 1.00 58.56 111 SER A N 1
ATOM 897 C CA . SER A 1 111 ? -0.389 -5.550 14.026 1.00 58.56 111 SER A CA 1
ATOM 898 C C . SER A 1 111 ? 0.446 -5.553 12.758 1.00 58.56 111 SER A C 1
ATOM 900 O O . SER A 1 111 ? 1.036 -6.570 12.402 1.00 58.56 111 SER A O 1
ATOM 902 N N . ASN A 1 112 ? 0.460 -4.413 12.080 1.00 55.78 112 ASN A N 1
ATOM 903 C CA . ASN A 1 112 ? 1.240 -4.175 10.879 1.00 55.78 112 ASN A CA 1
ATOM 904 C C . ASN A 1 112 ? 2.698 -4.620 11.067 1.00 55.78 112 ASN A C 1
ATOM 906 O O . ASN A 1 112 ? 3.504 -3.886 11.642 1.00 55.78 112 ASN A O 1
ATOM 910 N N . ASN A 1 113 ? 3.067 -5.792 10.549 1.00 58.25 113 ASN A N 1
ATOM 911 C CA . ASN A 1 113 ? 4.470 -6.095 10.326 1.00 58.25 113 ASN A CA 1
ATOM 912 C C . ASN A 1 113 ? 4.919 -5.150 9.209 1.00 58.25 113 ASN A C 1
ATOM 914 O O . ASN A 1 113 ? 4.533 -5.315 8.052 1.00 58.25 113 ASN A O 1
ATOM 918 N N . ASN A 1 114 ? 5.670 -4.102 9.570 1.00 66.75 114 ASN A N 1
ATOM 919 C CA . ASN A 1 114 ? 5.972 -2.986 8.665 1.00 66.75 114 ASN A CA 1
ATOM 920 C C . ASN A 1 114 ? 6.518 -3.456 7.309 1.00 66.75 114 ASN A C 1
ATOM 922 O O . ASN A 1 114 ? 6.193 -2.855 6.290 1.00 66.75 114 ASN A O 1
ATOM 926 N N . LYS A 1 115 ? 7.302 -4.542 7.298 1.00 74.69 115 LYS A N 1
ATOM 927 C CA . LYS A 1 115 ? 7.913 -5.098 6.088 1.00 74.69 115 LYS A CA 1
ATOM 928 C C . LYS A 1 115 ? 6.907 -5.815 5.180 1.00 74.69 115 LYS A C 1
ATOM 930 O O . LYS A 1 115 ? 6.833 -5.496 4.000 1.00 74.69 115 LYS A O 1
ATOM 935 N N . GLU A 1 116 ? 6.099 -6.723 5.725 1.00 75.81 116 GLU A N 1
ATOM 936 C CA . GLU A 1 116 ? 5.100 -7.485 4.956 1.00 75.81 116 GLU A CA 1
ATOM 937 C C . GLU A 1 116 ? 4.026 -6.559 4.364 1.00 75.81 116 GLU A C 1
ATOM 939 O O . GLU A 1 116 ? 3.653 -6.668 3.197 1.00 75.81 116 GLU A O 1
ATOM 944 N N . ASN A 1 117 ? 3.618 -5.542 5.126 1.00 79.75 117 ASN A N 1
ATOM 945 C CA . ASN A 1 117 ? 2.706 -4.516 4.631 1.00 79.75 117 ASN A CA 1
ATOM 946 C C . ASN A 1 117 ? 3.325 -3.640 3.540 1.00 79.75 117 ASN A C 1
ATOM 948 O O . ASN A 1 117 ? 2.628 -3.214 2.617 1.00 79.75 117 ASN A O 1
ATOM 952 N N . GLU A 1 118 ? 4.623 -3.353 3.628 1.00 86.38 118 GLU A N 1
ATOM 953 C CA . GLU A 1 118 ? 5.324 -2.600 2.594 1.00 86.38 118 GLU A CA 1
ATOM 954 C C . GLU A 1 118 ? 5.443 -3.410 1.294 1.00 86.38 118 GLU A C 1
ATOM 956 O O . GLU A 1 118 ? 5.215 -2.867 0.210 1.00 86.38 118 GLU A O 1
ATOM 961 N N . GLU A 1 119 ? 5.711 -4.713 1.386 1.00 89.19 119 GLU A N 1
ATOM 962 C CA . GLU A 1 119 ? 5.729 -5.639 0.247 1.00 89.19 119 GLU A CA 1
ATOM 963 C C . GLU A 1 119 ? 4.335 -5.779 -0.390 1.00 89.19 119 GLU A C 1
ATOM 965 O O . GLU A 1 119 ? 4.197 -5.664 -1.616 1.00 89.19 119 GLU A O 1
ATOM 970 N N . LYS A 1 120 ? 3.282 -5.908 0.429 1.00 90.88 120 LYS A N 1
ATOM 971 C CA . LYS A 1 120 ? 1.879 -5.910 -0.017 1.00 90.88 120 LYS A CA 1
ATOM 972 C C . LYS A 1 120 ? 1.530 -4.621 -0.763 1.00 90.88 120 LYS A C 1
ATOM 974 O O . LYS A 1 120 ? 1.054 -4.672 -1.897 1.00 90.88 120 LYS A O 1
ATOM 979 N N . LEU A 1 121 ? 1.806 -3.455 -0.173 1.00 92.19 121 LEU A N 1
ATOM 980 C CA . LEU A 1 121 ? 1.535 -2.158 -0.804 1.00 92.19 121 LEU A CA 1
ATOM 981 C C . LEU A 1 121 ? 2.333 -1.973 -2.098 1.00 92.19 121 LEU A C 1
ATOM 983 O O . LEU A 1 121 ? 1.806 -1.438 -3.072 1.00 92.19 121 LEU A O 1
ATOM 987 N N . THR A 1 122 ? 3.585 -2.429 -2.133 1.00 94.62 122 THR A N 1
ATOM 988 C CA . THR A 1 122 ? 4.423 -2.376 -3.340 1.00 94.62 122 THR A CA 1
ATOM 989 C C . THR A 1 122 ? 3.836 -3.239 -4.457 1.00 94.62 122 THR A C 1
ATOM 991 O O . THR A 1 122 ? 3.768 -2.796 -5.604 1.00 94.62 122 THR A O 1
ATOM 994 N N . SER A 1 123 ? 3.332 -4.426 -4.118 1.00 94.38 123 SER A N 1
ATOM 995 C CA . SER A 1 123 ? 2.658 -5.325 -5.061 1.00 94.38 123 SER A CA 1
ATOM 996 C C . SER A 1 123 ? 1.360 -4.720 -5.603 1.00 94.38 123 SER A C 1
ATOM 998 O O . SER A 1 123 ? 1.114 -4.776 -6.806 1.00 94.38 123 SER A O 1
ATOM 1000 N N . ILE A 1 124 ? 0.573 -4.053 -4.749 1.00 94.56 124 ILE A N 1
ATOM 1001 C CA . ILE A 1 124 ? -0.629 -3.318 -5.171 1.00 94.56 124 ILE A CA 1
ATOM 1002 C C . ILE A 1 124 ? -0.261 -2.187 -6.134 1.00 94.56 124 ILE A C 1
ATOM 1004 O O . ILE A 1 124 ? -0.871 -2.071 -7.195 1.00 94.56 124 ILE A O 1
ATOM 1008 N N . VAL A 1 125 ? 0.746 -1.365 -5.806 1.00 95.44 125 VAL A N 1
ATOM 1009 C CA . VAL A 1 125 ? 1.206 -0.287 -6.699 1.00 95.44 125 VAL A CA 1
ATOM 1010 C C . VAL A 1 125 ? 1.598 -0.854 -8.063 1.00 95.44 125 VAL A C 1
ATOM 1012 O O . VAL A 1 125 ? 1.151 -0.326 -9.080 1.00 95.44 125 VAL A O 1
ATOM 1015 N N . ARG A 1 126 ? 2.361 -1.955 -8.083 1.00 94.69 126 ARG A N 1
ATOM 1016 C CA . ARG A 1 126 ? 2.767 -2.640 -9.316 1.00 94.69 126 ARG A CA 1
ATOM 1017 C C . ARG A 1 126 ? 1.563 -3.098 -10.137 1.00 94.69 126 ARG A C 1
ATOM 1019 O O . ARG A 1 126 ? 1.511 -2.798 -11.325 1.00 94.69 126 ARG A O 1
ATOM 1026 N N . ALA A 1 127 ? 0.594 -3.772 -9.520 1.00 95.06 127 ALA A N 1
ATOM 1027 C CA . ALA A 1 127 ? -0.603 -4.250 -10.210 1.00 95.06 127 ALA A CA 1
ATOM 1028 C C . ALA A 1 127 ? -1.446 -3.094 -10.776 1.00 95.06 127 ALA A C 1
ATOM 1030 O O . ALA A 1 127 ? -1.924 -3.173 -11.906 1.00 95.06 127 ALA A O 1
ATOM 1031 N N . VAL A 1 128 ? -1.595 -2.000 -10.023 1.00 94.50 128 VAL A N 1
ATOM 1032 C CA . VAL A 1 128 ? -2.304 -0.791 -10.474 1.00 94.50 128 VAL A CA 1
ATOM 1033 C C . VAL A 1 128 ? -1.614 -0.169 -11.687 1.00 94.50 128 VAL A C 1
ATOM 1035 O O . VAL A 1 128 ? -2.293 0.192 -12.646 1.00 94.50 128 VAL A O 1
ATOM 1038 N N . ASP A 1 129 ? -0.283 -0.063 -11.663 1.00 92.50 129 ASP A N 1
ATOM 1039 C CA . ASP A 1 129 ? 0.486 0.557 -12.746 1.00 92.50 129 ASP A CA 1
ATOM 1040 C C . ASP A 1 129 ? 0.561 -0.312 -14.003 1.00 92.50 129 ASP A C 1
ATOM 1042 O O . ASP A 1 129 ? 0.396 0.210 -15.102 1.00 92.50 129 ASP A O 1
ATOM 1046 N N . GLN A 1 130 ? 0.731 -1.628 -13.859 1.00 92.69 130 GLN A N 1
ATOM 1047 C CA . GLN A 1 130 ? 0.744 -2.561 -14.993 1.00 92.69 130 GLN A CA 1
ATOM 1048 C C . GLN A 1 130 ? -0.595 -2.598 -15.738 1.00 92.69 130 GLN A C 1
ATOM 1050 O O . GLN A 1 130 ? -0.617 -2.734 -16.957 1.00 92.69 130 GLN A O 1
ATOM 1055 N N . ASN A 1 131 ? -1.705 -2.454 -15.013 1.00 94.75 131 ASN A N 1
ATOM 1056 C CA . ASN A 1 131 ? -3.050 -2.497 -15.585 1.00 94.75 131 ASN A CA 1
ATOM 1057 C C . ASN A 1 131 ? -3.625 -1.102 -15.882 1.00 94.75 131 ASN A C 1
ATOM 1059 O O . ASN A 1 131 ? -4.821 -0.978 -16.140 1.00 94.75 131 ASN A O 1
ATOM 1063 N N . TYR A 1 132 ? -2.806 -0.044 -15.811 1.00 93.00 132 TYR A N 1
ATOM 1064 C CA . TYR A 1 132 ? -3.219 1.345 -16.049 1.00 93.00 132 TYR A CA 1
ATOM 1065 C C . TYR A 1 132 ? -4.480 1.765 -15.270 1.00 93.00 132 TYR A C 1
ATOM 1067 O O . TYR A 1 132 ? -5.297 2.552 -15.756 1.00 93.00 132 TYR A O 1
ATOM 1075 N N . ILE A 1 133 ? -4.655 1.255 -14.045 1.00 94.31 133 ILE A N 1
ATOM 1076 C CA . ILE A 1 133 ? -5.855 1.524 -13.251 1.00 94.31 133 ILE A CA 1
ATOM 1077 C C . ILE A 1 133 ? -5.829 2.995 -12.811 1.00 94.31 133 ILE A C 1
ATOM 1079 O O . ILE A 1 133 ? -4.933 3.412 -12.067 1.00 94.31 133 ILE A O 1
ATOM 1083 N N . PRO A 1 134 ? -6.815 3.817 -13.216 1.00 93.75 134 PRO A N 1
ATOM 1084 C CA . PRO A 1 134 ? -6.839 5.216 -12.831 1.00 93.75 134 PRO A CA 1
ATOM 1085 C C . PRO A 1 134 ? -7.101 5.346 -11.331 1.00 93.75 134 PRO A C 1
ATOM 1087 O O . PRO A 1 134 ? -7.864 4.579 -10.743 1.00 93.75 134 PRO A O 1
ATOM 1090 N N . ARG A 1 135 ? -6.558 6.403 -10.719 1.00 92.12 135 ARG A N 1
ATOM 1091 C CA . ARG A 1 135 ? -6.729 6.703 -9.286 1.00 92.12 135 ARG A CA 1
ATOM 1092 C C . ARG A 1 135 ? -8.190 6.624 -8.824 1.00 92.12 135 ARG A C 1
ATOM 1094 O O . ARG A 1 135 ? -8.475 6.004 -7.807 1.00 92.12 135 ARG A O 1
ATOM 1101 N N . LYS A 1 136 ? -9.114 7.230 -9.582 1.00 93.75 136 LYS A N 1
ATOM 1102 C CA . LYS A 1 136 ? -10.557 7.187 -9.281 1.00 93.75 136 LYS A CA 1
ATOM 1103 C C . LYS A 1 136 ? -11.128 5.767 -9.350 1.00 93.75 136 LYS A C 1
ATOM 1105 O O . LYS A 1 136 ? -11.969 5.423 -8.530 1.00 93.75 136 LYS A O 1
ATOM 1110 N N . GLY A 1 137 ? -10.655 4.954 -10.296 1.00 94.38 137 GLY A N 1
ATOM 1111 C CA . GLY A 1 137 ? -11.047 3.550 -10.419 1.00 94.38 137 GLY A CA 1
ATOM 1112 C C . GLY A 1 137 ? -10.605 2.741 -9.203 1.00 94.38 137 GLY A C 1
ATOM 1113 O O . GLY A 1 137 ? -11.425 2.076 -8.579 1.00 94.38 137 GLY A O 1
ATOM 1114 N N . TYR A 1 138 ? -9.345 2.889 -8.786 1.00 95.00 138 TYR A N 1
ATOM 1115 C CA . TYR A 1 138 ? -8.851 2.231 -7.574 1.00 95.00 138 TYR A CA 1
ATOM 1116 C C . TYR A 1 138 ? -9.589 2.700 -6.310 1.00 95.00 138 TYR A C 1
ATOM 1118 O O . TYR A 1 138 ? -9.940 1.884 -5.464 1.00 95.00 138 TYR A O 1
ATOM 1126 N N . GLN A 1 139 ? -9.883 4.002 -6.186 1.00 93.50 139 GLN A N 1
ATOM 1127 C CA . GLN A 1 139 ? -10.682 4.531 -5.070 1.00 93.50 139 GLN A CA 1
ATOM 1128 C C . GLN A 1 139 ? -12.073 3.897 -4.995 1.00 93.50 139 GLN A C 1
ATOM 1130 O O . GLN A 1 139 ? -12.515 3.565 -3.898 1.00 93.50 139 GLN A O 1
ATOM 1135 N N . ALA A 1 140 ? -12.745 3.718 -6.136 1.00 94.06 140 ALA A N 1
ATOM 1136 C CA . ALA A 1 140 ? -14.045 3.058 -6.188 1.00 94.06 140 ALA A CA 1
ATOM 1137 C C . ALA A 1 140 ? -13.941 1.589 -5.745 1.00 94.06 140 ALA A C 1
ATOM 1139 O O . ALA A 1 140 ? -14.689 1.170 -4.866 1.00 94.06 140 ALA A O 1
ATOM 1140 N N . LEU A 1 141 ? -12.961 0.837 -6.254 1.00 92.25 141 LEU A N 1
ATOM 1141 C CA . LEU A 1 141 ? -12.735 -0.558 -5.852 1.00 92.25 141 LEU A CA 1
ATOM 1142 C C . LEU A 1 141 ? -12.456 -0.686 -4.351 1.00 92.25 141 LEU A C 1
ATOM 1144 O O . LEU A 1 141 ? -13.127 -1.443 -3.656 1.00 92.25 141 LEU A O 1
ATOM 1148 N N . ALA A 1 142 ? -11.537 0.127 -3.830 1.00 90.69 142 ALA A N 1
ATOM 1149 C CA . ALA A 1 142 ? -11.192 0.142 -2.411 1.00 90.69 142 ALA A CA 1
ATOM 1150 C C . ALA A 1 142 ? -12.309 0.698 -1.511 1.00 90.69 142 ALA A C 1
ATOM 1152 O O . ALA A 1 142 ? -12.184 0.658 -0.289 1.00 90.69 142 ALA A O 1
ATOM 1153 N N . SER A 1 143 ? -13.369 1.289 -2.076 1.00 86.19 143 SER A N 1
ATOM 1154 C CA . SER A 1 143 ? -14.563 1.686 -1.319 1.00 86.19 143 SER A CA 1
ATOM 1155 C C . SER A 1 143 ? -15.554 0.537 -1.145 1.00 86.19 143 SER A C 1
ATOM 1157 O O . SER A 1 143 ? -16.255 0.515 -0.137 1.00 86.19 143 SER A O 1
ATOM 1159 N N . ILE A 1 144 ? -15.568 -0.404 -2.093 1.00 88.56 144 ILE A N 1
ATOM 1160 C CA . ILE A 1 144 ? -16.454 -1.571 -2.114 1.00 88.56 144 ILE A CA 1
ATOM 1161 C C . ILE A 1 144 ? -15.836 -2.717 -1.310 1.00 88.56 144 ILE A C 1
ATOM 1163 O O . ILE A 1 144 ? -16.506 -3.309 -0.473 1.00 88.56 144 ILE A O 1
ATOM 1167 N N . GLU A 1 145 ? -14.553 -3.005 -1.534 1.00 86.94 145 GLU A N 1
ATOM 1168 C CA . GLU A 1 145 ? -13.841 -4.091 -0.862 1.00 86.94 145 GLU A CA 1
ATOM 1169 C C . GLU A 1 145 ? -13.072 -3.556 0.351 1.00 86.94 145 GLU A C 1
ATOM 1171 O O . GLU A 1 145 ? -12.143 -2.755 0.218 1.00 86.94 145 GLU A O 1
ATOM 1176 N N . SER A 1 146 ? -13.454 -3.999 1.550 1.00 78.00 146 SER A N 1
ATOM 1177 C CA . SER A 1 146 ? -12.867 -3.523 2.804 1.00 78.00 146 SER A CA 1
ATOM 1178 C C . SER A 1 146 ? -11.461 -4.061 3.059 1.00 78.00 146 SER A C 1
ATOM 1180 O O . SER A 1 146 ? -10.700 -3.422 3.787 1.00 78.00 146 SER A O 1
ATOM 1182 N N . ASN A 1 147 ? -11.107 -5.194 2.446 1.00 82.69 147 ASN A N 1
ATOM 1183 C CA . ASN A 1 147 ? -9.785 -5.806 2.573 1.00 82.69 147 ASN A CA 1
ATOM 1184 C C . ASN A 1 147 ? -8.716 -5.123 1.698 1.00 82.69 147 ASN A C 1
ATOM 1186 O O . ASN A 1 147 ? -7.519 -5.387 1.861 1.00 82.69 147 ASN A O 1
ATOM 1190 N N . LEU A 1 148 ? -9.119 -4.245 0.768 1.00 88.06 148 LEU A N 1
ATOM 1191 C CA . LEU A 1 148 ? -8.189 -3.473 -0.053 1.00 88.06 148 LEU A CA 1
ATOM 1192 C C . LEU A 1 148 ? -7.589 -2.298 0.721 1.00 88.06 148 LEU A C 1
ATOM 1194 O O . LEU A 1 148 ? -8.267 -1.552 1.431 1.00 88.06 148 LEU A O 1
ATOM 1198 N N . GLU A 1 149 ? -6.298 -2.069 0.489 1.00 89.31 149 GLU A N 1
ATOM 1199 C CA . GLU A 1 149 ? -5.605 -0.908 1.033 1.00 89.31 149 GLU A CA 1
ATOM 1200 C C . GLU A 1 149 ? -6.176 0.385 0.454 1.00 89.31 149 GLU A C 1
ATOM 1202 O O . GLU A 1 149 ? -6.416 0.513 -0.753 1.00 89.31 149 GLU A O 1
ATOM 1207 N N . ARG A 1 150 ? -6.368 1.381 1.320 1.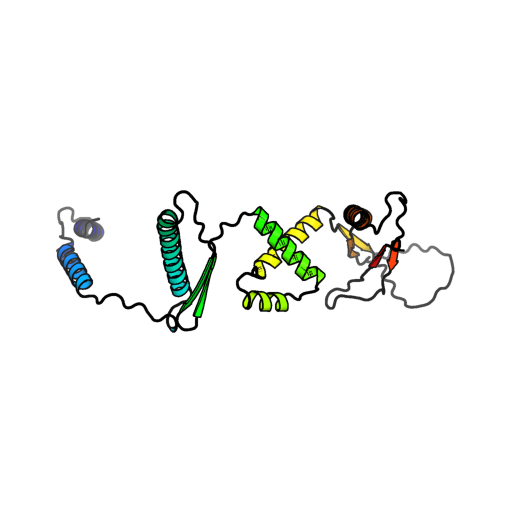00 89.62 150 ARG A N 1
ATOM 1208 C CA . ARG A 1 150 ? -6.943 2.667 0.919 1.00 89.62 150 ARG A CA 1
ATOM 1209 C C . ARG A 1 150 ? -6.012 3.402 -0.040 1.00 89.62 150 ARG A C 1
ATOM 1211 O O . ARG A 1 150 ? -4.791 3.352 0.083 1.00 89.62 150 ARG A O 1
ATOM 1218 N N . GLU A 1 151 ? -6.600 4.164 -0.961 1.00 92.75 151 GLU A N 1
ATOM 1219 C CA . GLU A 1 151 ? -5.844 4.844 -2.022 1.00 92.75 151 GLU A CA 1
ATOM 1220 C C . GLU A 1 151 ? -4.713 5.735 -1.497 1.00 92.75 151 GLU A C 1
ATOM 1222 O O . GLU A 1 151 ? -3.645 5.775 -2.101 1.00 92.75 151 GLU A O 1
ATOM 1227 N N . TRP A 1 152 ? -4.902 6.411 -0.362 1.00 91.25 152 TRP A N 1
ATOM 1228 C CA . TRP A 1 152 ? -3.852 7.252 0.215 1.00 91.25 152 TRP A CA 1
ATOM 1229 C C . TRP A 1 152 ? -2.598 6.442 0.589 1.00 91.25 152 TRP A C 1
ATOM 1231 O O . TRP A 1 152 ? -1.486 6.941 0.429 1.00 91.25 152 TRP A O 1
ATOM 1241 N N . ALA A 1 153 ? -2.752 5.191 1.038 1.00 91.12 153 ALA A N 1
ATOM 1242 C CA . ALA A 1 153 ? -1.636 4.323 1.404 1.00 91.12 153 ALA A CA 1
ATOM 1243 C C . ALA A 1 153 ? -0.869 3.875 0.152 1.00 91.12 153 ALA A C 1
ATOM 1245 O O . ALA A 1 153 ? 0.357 3.989 0.100 1.00 91.12 153 ALA A O 1
ATOM 1246 N N . VAL A 1 154 ? -1.596 3.472 -0.894 1.00 93.25 154 VAL A N 1
ATOM 1247 C CA . VAL A 1 154 ? -1.033 3.112 -2.208 1.00 93.25 154 VAL A CA 1
ATOM 1248 C C . VAL A 1 154 ? -0.301 4.301 -2.836 1.00 93.25 154 VAL A C 1
ATOM 1250 O O . VAL A 1 154 ? 0.825 4.170 -3.317 1.00 93.25 154 VAL A O 1
ATOM 1253 N N . SER A 1 155 ? -0.901 5.491 -2.782 1.00 93.06 155 SER A N 1
ATOM 1254 C CA . SER A 1 155 ? -0.298 6.728 -3.282 1.00 93.06 155 SER A CA 1
ATOM 1255 C C . SER A 1 155 ? 0.968 7.105 -2.511 1.00 93.06 155 SER A C 1
ATO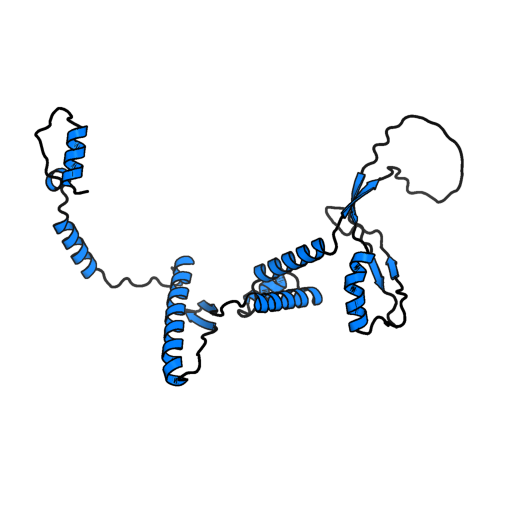M 1257 O O . SER A 1 155 ? 1.985 7.444 -3.120 1.00 93.06 155 SER A O 1
ATOM 1259 N N . ASN A 1 156 ? 0.964 6.984 -1.181 1.00 92.94 156 ASN A N 1
ATOM 1260 C CA . ASN A 1 156 ? 2.158 7.202 -0.365 1.00 92.94 156 ASN A CA 1
ATOM 1261 C C . ASN A 1 156 ? 3.276 6.216 -0.722 1.00 92.94 156 ASN A C 1
ATOM 1263 O O . ASN A 1 156 ? 4.429 6.627 -0.862 1.00 92.94 156 ASN A O 1
ATOM 1267 N N . GLN A 1 157 ? 2.947 4.938 -0.924 1.00 94.44 157 GLN A N 1
ATOM 1268 C CA . GLN A 1 157 ? 3.930 3.941 -1.343 1.00 94.44 157 GLN A CA 1
ATOM 1269 C C . GLN A 1 157 ? 4.516 4.274 -2.719 1.00 94.44 157 GLN A C 1
ATOM 1271 O O . GLN A 1 157 ? 5.733 4.247 -2.899 1.00 94.44 157 GLN A O 1
ATOM 1276 N N . ARG A 1 158 ? 3.682 4.707 -3.670 1.00 94.56 158 ARG A N 1
ATOM 1277 C CA . ARG A 1 158 ? 4.137 5.181 -4.984 1.00 94.56 158 ARG A CA 1
ATOM 1278 C C . ARG A 1 158 ? 5.091 6.375 -4.879 1.00 94.56 158 ARG A C 1
ATOM 1280 O O . ARG A 1 158 ? 6.103 6.416 -5.581 1.00 94.56 158 ARG A O 1
ATOM 1287 N N . HIS A 1 159 ? 4.821 7.323 -3.981 1.00 94.06 159 HIS A N 1
ATOM 1288 C CA . HIS A 1 159 ? 5.733 8.441 -3.718 1.00 94.06 159 HIS A CA 1
ATOM 1289 C C . HIS A 1 159 ? 7.072 7.972 -3.140 1.00 94.06 159 HIS A C 1
ATOM 1291 O O . HIS A 1 159 ? 8.119 8.453 -3.577 1.00 94.06 159 HIS A O 1
ATOM 1297 N N . LYS A 1 160 ? 7.070 7.017 -2.200 1.00 95.00 160 LYS A N 1
ATOM 1298 C CA . LYS A 1 160 ? 8.309 6.433 -1.658 1.00 95.00 160 LYS A CA 1
ATOM 1299 C C . LYS A 1 160 ? 9.138 5.753 -2.747 1.00 95.00 160 LYS A C 1
ATOM 1301 O O . LYS A 1 160 ? 10.336 6.013 -2.839 1.00 95.00 160 LYS A O 1
ATOM 1306 N N . ILE A 1 161 ? 8.500 4.948 -3.598 1.00 93.81 161 ILE A N 1
ATOM 1307 C CA . ILE A 1 161 ? 9.149 4.299 -4.747 1.00 93.81 161 ILE A CA 1
ATOM 1308 C C . ILE A 1 161 ? 9.756 5.360 -5.669 1.00 93.81 161 ILE A C 1
ATOM 1310 O O . ILE A 1 161 ? 10.938 5.293 -5.992 1.00 93.81 161 ILE A O 1
ATOM 1314 N N . THR A 1 162 ? 8.988 6.395 -6.018 1.00 93.00 162 THR A N 1
ATOM 1315 C CA . THR A 1 162 ? 9.458 7.503 -6.868 1.00 93.00 162 THR A CA 1
ATOM 1316 C C . THR A 1 162 ? 10.669 8.213 -6.259 1.00 93.00 162 THR A C 1
ATOM 1318 O O . THR A 1 162 ? 11.634 8.509 -6.961 1.00 93.00 162 THR A O 1
ATOM 1321 N N . LYS A 1 163 ? 10.661 8.453 -4.942 1.00 94.44 163 LYS A N 1
ATOM 1322 C CA . LYS A 1 163 ? 11.796 9.046 -4.224 1.00 94.44 163 LYS A CA 1
ATOM 1323 C C . LYS A 1 163 ? 13.039 8.156 -4.301 1.00 94.44 163 LYS A C 1
ATOM 1325 O O . LYS A 1 163 ? 14.117 8.671 -4.573 1.00 94.44 163 LYS A O 1
ATOM 1330 N N . ASN A 1 164 ? 12.885 6.846 -4.110 1.00 93.56 164 ASN A N 1
ATOM 1331 C CA . ASN A 1 164 ? 13.981 5.879 -4.208 1.00 93.56 164 ASN A CA 1
ATOM 1332 C C . ASN A 1 164 ? 14.557 5.832 -5.636 1.00 93.56 164 ASN A C 1
ATOM 1334 O O . ASN A 1 164 ? 15.767 5.942 -5.818 1.00 93.56 164 ASN A O 1
ATOM 1338 N N . ILE A 1 165 ? 13.693 5.796 -6.657 1.00 91.06 165 ILE A N 1
ATOM 1339 C CA . ILE A 1 165 ? 14.107 5.874 -8.067 1.00 91.06 165 ILE A CA 1
ATOM 1340 C C . ILE A 1 165 ? 14.899 7.156 -8.320 1.00 91.06 165 ILE A C 1
ATOM 1342 O O . ILE A 1 165 ? 15.965 7.099 -8.917 1.00 91.06 165 ILE A O 1
ATOM 1346 N N . ASN A 1 166 ? 14.424 8.305 -7.838 1.00 90.50 166 ASN A N 1
ATOM 1347 C CA . ASN A 1 166 ? 15.114 9.581 -8.035 1.00 90.50 166 ASN A CA 1
ATOM 1348 C C . ASN A 1 166 ? 16.452 9.675 -7.285 1.00 90.50 166 ASN A C 1
ATOM 1350 O O . ASN A 1 166 ? 17.313 10.441 -7.700 1.00 90.50 166 ASN A O 1
ATOM 1354 N N . GLN A 1 167 ? 16.639 8.924 -6.197 1.00 90.75 167 GLN A N 1
ATOM 1355 C CA . GLN A 1 167 ? 17.933 8.825 -5.513 1.00 90.75 167 GLN A CA 1
ATOM 1356 C C . GLN A 1 167 ? 18.920 7.955 -6.296 1.00 90.75 167 GLN A C 1
ATOM 1358 O O . GLN A 1 167 ? 20.096 8.290 -6.381 1.00 90.75 167 GLN A O 1
ATOM 1363 N N . LYS A 1 168 ? 18.439 6.847 -6.869 1.00 90.38 168 LYS A N 1
ATOM 1364 C CA . LYS A 1 168 ? 19.260 5.890 -7.623 1.00 90.38 168 LYS A CA 1
ATOM 1365 C C . LYS A 1 168 ? 19.571 6.341 -9.048 1.00 90.38 168 LYS A C 1
ATOM 1367 O O . LYS A 1 168 ? 20.647 6.054 -9.555 1.00 90.38 168 LYS A O 1
ATOM 1372 N N . ILE A 1 169 ? 18.617 7.007 -9.689 1.00 89.94 169 ILE A N 1
ATOM 1373 C CA . ILE A 1 169 ? 18.671 7.459 -11.079 1.00 89.94 169 ILE A CA 1
ATOM 1374 C C . ILE A 1 169 ? 18.207 8.926 -11.107 1.00 89.94 169 ILE A C 1
ATOM 1376 O O . ILE A 1 169 ? 17.036 9.224 -11.403 1.00 89.94 169 ILE A O 1
ATOM 1380 N N . PRO A 1 170 ? 19.091 9.863 -10.726 1.00 87.25 170 PRO A N 1
ATOM 1381 C CA . PRO A 1 170 ? 18.721 11.257 -10.553 1.00 87.25 170 PRO A CA 1
ATOM 1382 C C . PRO A 1 170 ? 18.295 11.899 -11.873 1.00 87.25 170 PRO A C 1
ATOM 1384 O O . PRO A 1 170 ? 18.822 11.603 -12.945 1.00 87.25 170 PRO A O 1
ATOM 1387 N N . ILE A 1 171 ? 17.323 12.806 -11.780 1.00 85.62 171 ILE A N 1
ATOM 1388 C CA . ILE A 1 171 ? 17.020 13.744 -12.862 1.00 85.62 171 ILE A CA 1
ATOM 1389 C C . ILE A 1 171 ? 17.862 14.984 -12.598 1.00 85.62 171 ILE A C 1
ATOM 1391 O O . ILE A 1 171 ? 17.640 15.677 -11.604 1.00 85.62 171 ILE A O 1
ATOM 1395 N N . THR A 1 172 ? 18.823 15.259 -13.471 1.00 84.94 172 THR A N 1
ATOM 1396 C CA . THR A 1 172 ? 19.603 16.494 -13.418 1.00 84.94 172 THR A CA 1
ATOM 1397 C C . THR A 1 172 ? 18.948 17.557 -14.283 1.00 84.94 172 THR A C 1
ATOM 1399 O O . THR A 1 172 ? 18.270 17.271 -15.272 1.00 84.94 172 THR A O 1
ATOM 1402 N N . LEU A 1 173 ? 19.114 18.812 -13.880 1.00 83.62 173 LEU A N 1
ATOM 1403 C CA . LEU A 1 173 ? 18.630 19.949 -14.646 1.00 83.62 173 LEU A CA 1
ATOM 1404 C C . LEU A 1 173 ? 19.762 20.421 -15.548 1.00 83.62 173 LEU A C 1
ATOM 1406 O O . LEU A 1 173 ? 20.860 20.708 -15.075 1.00 83.62 173 LEU A O 1
ATOM 1410 N N . ILE A 1 174 ? 19.485 20.498 -16.841 1.00 78.88 174 ILE A N 1
ATOM 1411 C CA . ILE A 1 174 ? 20.397 21.043 -17.837 1.00 78.88 174 ILE A CA 1
ATOM 1412 C C . ILE A 1 174 ? 19.794 22.308 -18.427 1.00 78.88 174 ILE A C 1
ATOM 1414 O O . ILE A 1 174 ? 18.585 22.410 -18.631 1.00 78.88 174 ILE A O 1
ATOM 1418 N N . ASN A 1 175 ? 20.645 23.277 -18.729 1.00 79.81 175 ASN A N 1
ATOM 1419 C CA . ASN A 1 175 ? 20.220 24.459 -19.454 1.00 79.81 175 ASN A CA 1
ATOM 1420 C C . ASN A 1 175 ? 20.366 24.195 -20.948 1.00 79.81 175 ASN A C 1
ATOM 1422 O O . ASN A 1 175 ? 21.473 24.001 -21.443 1.00 79.81 175 ASN A O 1
ATOM 1426 N N . ILE A 1 176 ? 19.247 24.198 -21.661 1.00 73.31 176 ILE A N 1
ATOM 1427 C CA . ILE A 1 176 ? 19.210 24.069 -23.111 1.00 73.31 176 ILE A CA 1
ATOM 1428 C C . ILE A 1 176 ? 19.268 25.489 -23.683 1.00 73.31 176 ILE A C 1
ATOM 1430 O O . ILE A 1 176 ? 18.324 26.264 -23.476 1.00 73.31 176 ILE A O 1
ATOM 1434 N N . PRO A 1 177 ? 20.361 25.870 -24.365 1.00 71.50 177 PRO A N 1
ATOM 1435 C CA . PRO A 1 177 ? 20.431 27.156 -25.033 1.00 71.50 177 PRO A CA 1
ATOM 1436 C C . PRO A 1 177 ? 19.445 27.155 -26.202 1.00 71.50 177 PRO A C 1
ATOM 1438 O O . PRO A 1 177 ? 19.556 26.338 -27.113 1.00 71.50 177 PRO A O 1
ATOM 1441 N N . ILE A 1 178 ? 18.476 28.067 -26.184 1.00 65.56 178 ILE A N 1
ATOM 1442 C CA . ILE A 1 178 ? 17.643 28.321 -27.355 1.00 65.56 178 ILE A CA 1
ATOM 1443 C C . ILE A 1 178 ? 18.376 29.359 -28.200 1.00 65.56 178 ILE A C 1
ATOM 1445 O O . ILE A 1 178 ? 18.534 30.508 -27.782 1.00 65.56 178 ILE A O 1
ATOM 1449 N N . ASN A 1 179 ? 18.809 28.962 -29.394 1.00 56.31 179 ASN A N 1
ATOM 1450 C CA . ASN A 1 179 ? 19.129 29.930 -30.433 1.00 56.31 179 ASN A CA 1
ATOM 1451 C C . ASN A 1 179 ? 17.784 30.465 -30.930 1.00 56.31 179 ASN A C 1
ATOM 1453 O O . ASN A 1 179 ? 17.011 29.738 -31.552 1.00 56.31 179 ASN A O 1
ATOM 1457 N N . SER A 1 180 ? 17.451 31.706 -30.576 1.00 45.53 180 SER A N 1
ATOM 1458 C CA . SER A 1 180 ? 16.270 32.384 -31.103 1.00 45.53 180 SER A CA 1
ATOM 1459 C C . SER A 1 180 ? 16.520 32.737 -32.568 1.00 45.53 180 SER A C 1
ATOM 1461 O O . SER A 1 180 ? 16.862 33.865 -32.911 1.00 45.53 180 SER A O 1
ATOM 1463 N N . THR A 1 181 ? 16.387 31.748 -33.436 1.00 42.78 181 THR A N 1
ATOM 1464 C CA . THR A 1 181 ? 16.206 31.958 -34.866 1.00 42.78 181 THR A CA 1
ATOM 1465 C C . THR A 1 181 ? 15.089 31.014 -35.267 1.00 42.78 181 THR A C 1
ATOM 1467 O O . THR A 1 181 ? 15.301 29.891 -35.709 1.00 42.78 181 THR A O 1
ATOM 1470 N N . GLN A 1 182 ? 13.856 31.451 -34.999 1.00 45.19 182 GLN A N 1
ATOM 1471 C CA . GLN A 1 182 ? 12.749 30.989 -35.817 1.00 45.19 182 GLN A CA 1
ATOM 1472 C C . GLN A 1 182 ? 13.073 31.437 -37.235 1.00 45.19 182 GLN A C 1
ATOM 1474 O O . GLN A 1 182 ? 13.118 32.634 -37.474 1.00 45.19 182 GLN A O 1
ATOM 1479 N N . ASN A 1 183 ? 13.333 30.480 -38.113 1.00 32.62 183 ASN A N 1
ATOM 1480 C CA . ASN A 1 183 ? 12.852 30.498 -39.481 1.00 32.62 183 ASN A CA 1
ATOM 1481 C C . ASN A 1 183 ? 12.554 29.039 -39.829 1.00 32.62 183 ASN A C 1
ATOM 1483 O O . ASN A 1 183 ? 13.454 28.210 -39.945 1.00 32.62 183 ASN A O 1
ATOM 1487 N N . GLU A 1 184 ? 11.269 28.715 -39.944 1.00 46.97 184 GLU A N 1
ATOM 1488 C CA . GLU A 1 184 ? 10.847 27.671 -40.870 1.00 46.97 184 GLU A CA 1
ATOM 1489 C C . GLU A 1 184 ? 11.334 28.101 -42.259 1.00 46.97 184 GLU A C 1
ATOM 1491 O O . GLU A 1 184 ? 10.796 29.048 -42.823 1.00 46.97 184 GLU A O 1
ATOM 1496 N N . SER A 1 185 ? 12.404 27.500 -42.779 1.00 37.00 185 SER A N 1
ATOM 1497 C CA . SER A 1 185 ? 12.628 27.303 -44.222 1.00 37.00 185 SER A CA 1
ATOM 1498 C C . SER A 1 185 ? 13.991 26.667 -44.501 1.00 37.00 185 SER A C 1
ATOM 1500 O O . SER A 1 185 ? 15.023 27.171 -44.082 1.00 37.00 185 SER A O 1
ATOM 1502 N N . VAL A 1 186 ? 13.903 25.555 -45.237 1.00 32.78 186 VAL A N 1
ATOM 1503 C CA . VAL A 1 186 ? 14.769 25.099 -46.337 1.00 32.78 186 VAL A CA 1
ATOM 1504 C C . VAL A 1 186 ? 16.266 24.910 -46.047 1.00 32.78 186 VAL A C 1
ATOM 15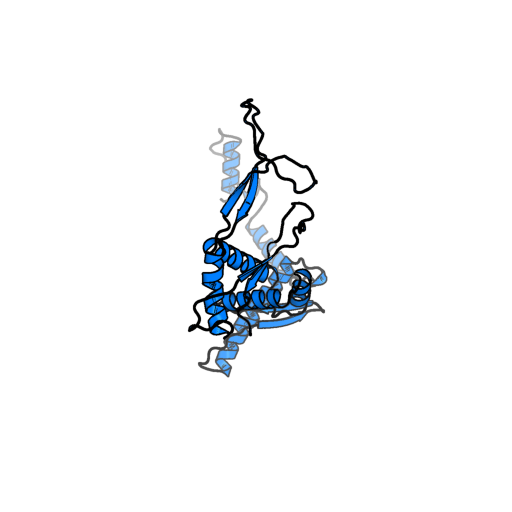06 O O . VAL A 1 186 ? 17.011 25.836 -45.755 1.00 32.78 186 VAL A O 1
ATOM 1509 N N . PHE A 1 187 ? 16.693 23.654 -46.214 1.00 43.56 187 PHE A N 1
ATOM 1510 C CA . PHE A 1 187 ? 18.073 23.265 -46.491 1.00 43.56 187 PHE A CA 1
ATOM 1511 C C . PHE A 1 187 ? 18.639 24.108 -47.638 1.00 43.56 187 PHE A C 1
ATOM 1513 O O . PHE A 1 187 ? 18.177 23.941 -48.761 1.00 43.56 187 PHE A O 1
ATOM 1520 N N . GLU A 1 188 ? 19.665 24.922 -47.393 1.00 31.00 188 GLU A N 1
ATOM 1521 C CA . GLU A 1 188 ? 20.649 25.216 -48.435 1.00 31.00 188 GLU A CA 1
ATOM 1522 C C . GLU A 1 188 ? 21.980 25.709 -47.864 1.00 31.00 188 GLU A C 1
ATOM 1524 O O . GLU A 1 188 ? 22.047 26.473 -46.897 1.00 31.00 188 GLU A O 1
ATOM 1529 N N . ASP A 1 189 ? 23.034 25.189 -48.484 1.00 38.03 189 ASP A N 1
ATOM 1530 C CA . ASP A 1 189 ? 24.438 25.468 -48.247 1.00 38.03 189 ASP A CA 1
ATOM 1531 C C . ASP A 1 189 ? 24.758 26.958 -48.414 1.00 38.03 189 ASP A C 1
ATOM 1533 O O . ASP A 1 189 ? 24.273 27.602 -49.341 1.00 38.03 189 ASP A O 1
ATOM 1537 N N . ASN A 1 190 ? 25.636 27.497 -47.562 1.00 30.08 190 ASN A N 1
ATOM 1538 C CA . ASN A 1 190 ? 26.866 28.166 -48.004 1.00 30.08 190 ASN A CA 1
ATOM 1539 C C . ASN A 1 190 ? 27.657 28.745 -46.823 1.00 30.08 190 ASN A C 1
ATOM 1541 O O . ASN A 1 190 ? 27.160 29.496 -45.983 1.00 30.08 190 ASN A O 1
ATOM 1545 N N . LEU A 1 191 ? 28.938 28.387 -46.801 1.00 41.31 191 LEU A N 1
ATOM 1546 C CA . LEU A 1 191 ? 29.971 28.941 -45.939 1.00 41.31 191 LEU A CA 1
ATOM 1547 C C . LEU A 1 191 ? 30.334 30.370 -46.372 1.00 41.31 191 LEU A C 1
ATOM 1549 O O . LEU A 1 191 ? 30.554 30.617 -47.554 1.00 41.31 191 LEU A O 1
ATOM 1553 N N . ASN A 1 192 ? 30.511 31.233 -45.364 1.00 34.41 192 ASN A N 1
ATOM 1554 C CA . ASN A 1 192 ? 31.379 32.423 -45.278 1.00 34.41 192 ASN A CA 1
ATOM 1555 C C . ASN A 1 192 ? 30.641 33.744 -45.036 1.00 34.41 192 ASN A C 1
ATOM 1557 O O . ASN A 1 192 ? 29.985 34.288 -45.917 1.00 34.41 192 ASN A O 1
ATOM 1561 N N . THR A 1 193 ? 30.898 34.361 -43.879 1.00 29.42 193 THR A N 1
ATOM 1562 C CA . THR A 1 193 ? 31.821 35.511 -43.730 1.00 29.42 193 THR A CA 1
ATOM 1563 C C . THR A 1 193 ? 31.619 36.126 -42.340 1.00 29.42 193 THR A C 1
ATOM 1565 O O . THR A 1 193 ? 30.499 36.373 -41.901 1.00 29.42 193 THR A O 1
ATOM 1568 N N . PHE A 1 194 ? 32.723 36.348 -41.627 1.00 40.19 194 PHE A N 1
ATOM 1569 C CA . PHE A 1 194 ? 32.770 37.025 -40.332 1.00 40.19 194 PHE A CA 1
ATOM 1570 C C . PHE A 1 194 ? 32.264 38.474 -40.423 1.00 40.19 194 PHE A C 1
ATOM 1572 O O . PHE A 1 194 ? 32.774 39.256 -41.219 1.00 40.19 194 PHE A O 1
ATOM 1579 N N . SER A 1 195 ? 31.399 38.885 -39.492 1.00 30.12 195 SER A N 1
ATOM 1580 C CA . SER A 1 195 ? 31.400 40.266 -38.996 1.00 30.12 195 SER A CA 1
ATOM 1581 C C . SER A 1 195 ? 31.142 40.279 -37.492 1.00 30.12 195 SER A C 1
ATOM 1583 O O . SER A 1 195 ? 30.064 39.920 -37.016 1.00 30.12 195 SER A O 1
ATOM 1585 N N . VAL A 1 196 ? 32.167 40.684 -36.747 1.00 42.56 196 VAL A N 1
ATOM 1586 C CA . VAL A 1 196 ? 32.116 40.969 -35.315 1.00 42.56 196 VAL A CA 1
ATOM 1587 C C . VAL A 1 196 ? 31.250 42.212 -35.107 1.00 42.56 196 VAL A C 1
ATOM 1589 O O . VAL A 1 196 ? 31.624 43.311 -35.501 1.00 42.56 196 VAL A O 1
ATOM 1592 N N . GLY A 1 197 ? 30.093 42.031 -34.478 1.00 29.22 197 GLY A N 1
ATOM 1593 C CA . GLY A 1 197 ? 29.218 43.105 -34.021 1.00 29.22 197 GLY A CA 1
ATOM 1594 C C . GLY A 1 197 ? 28.518 42.647 -32.750 1.00 29.22 197 GLY A C 1
ATOM 1595 O O . GLY A 1 197 ? 27.777 41.667 -32.764 1.00 29.22 197 GLY A O 1
ATOM 1596 N N . ILE A 1 198 ? 28.811 43.312 -31.633 1.00 43.44 198 ILE A N 1
ATOM 1597 C CA . ILE A 1 198 ? 28.310 42.985 -30.295 1.00 43.44 198 ILE A CA 1
ATOM 1598 C C . ILE A 1 198 ? 26.778 43.041 -30.302 1.00 43.44 198 ILE A C 1
ATOM 1600 O O . ILE A 1 198 ? 26.173 44.091 -30.121 1.00 43.44 198 ILE A O 1
ATOM 1604 N N . THR A 1 199 ? 26.138 41.888 -30.459 1.00 31.80 199 THR A N 1
ATOM 1605 C CA . THR A 1 199 ? 24.762 41.672 -30.030 1.00 31.80 199 THR A CA 1
ATOM 1606 C C . THR A 1 199 ? 24.837 40.728 -28.845 1.00 31.80 199 THR A C 1
ATOM 1608 O O . THR A 1 199 ? 25.188 39.557 -28.976 1.00 31.80 199 THR A O 1
ATOM 1611 N N . LYS A 1 200 ? 24.536 41.238 -27.646 1.00 40.47 200 LYS A N 1
ATOM 1612 C CA . LYS A 1 200 ? 24.134 40.388 -26.521 1.00 40.47 200 LYS A CA 1
ATOM 1613 C C . LYS A 1 200 ? 22.861 39.662 -26.962 1.00 40.47 200 LYS A C 1
ATOM 1615 O O . LYS A 1 200 ? 21.755 40.127 -26.709 1.00 40.47 200 LYS A O 1
ATOM 1620 N N . GLN A 1 201 ? 23.016 38.549 -27.674 1.00 40.50 201 GLN A N 1
ATOM 1621 C CA . GLN A 1 201 ? 21.944 37.595 -27.890 1.00 40.50 201 GLN A CA 1
ATOM 1622 C C . GLN A 1 201 ? 21.537 37.110 -26.505 1.00 40.50 201 GLN A C 1
ATOM 1624 O O . GLN A 1 201 ? 22.289 36.405 -25.830 1.00 40.50 201 GLN A O 1
ATOM 1629 N N . PHE A 1 202 ? 20.362 37.540 -26.050 1.00 39.25 202 PHE A N 1
ATOM 1630 C CA . PHE A 1 202 ? 19.678 36.911 -24.934 1.00 39.25 202 PHE A CA 1
ATOM 1631 C C . PHE A 1 202 ? 19.448 35.444 -25.321 1.00 39.25 202 PHE A C 1
ATOM 1633 O O . PHE A 1 202 ? 18.444 35.107 -25.941 1.00 39.25 202 PHE A O 1
ATOM 1640 N N . LYS A 1 203 ? 20.396 34.557 -24.992 1.00 46.12 203 LYS A N 1
ATOM 1641 C CA . LYS A 1 203 ? 20.162 33.113 -25.028 1.00 46.12 203 LYS A CA 1
ATOM 1642 C C . LYS A 1 203 ? 19.064 32.835 -24.012 1.00 46.12 203 LYS A C 1
ATOM 1644 O O . LYS A 1 203 ? 19.309 32.858 -22.807 1.00 46.12 203 LYS A O 1
ATOM 1649 N N . ILE A 1 204 ? 17.846 32.609 -24.491 1.00 54.06 204 ILE A N 1
ATOM 1650 C CA . ILE A 1 204 ? 16.757 32.127 -23.648 1.00 54.06 204 ILE A CA 1
ATOM 1651 C C . ILE A 1 204 ? 17.169 30.718 -23.208 1.00 54.06 204 ILE A C 1
ATOM 1653 O O . ILE A 1 204 ? 17.289 29.804 -24.023 1.00 54.06 204 ILE A O 1
ATOM 1657 N N . LEU A 1 205 ? 17.466 30.555 -21.921 1.00 54.81 205 LEU A N 1
ATOM 1658 C CA . LEU A 1 205 ? 17.835 29.270 -21.335 1.00 54.81 205 LEU A CA 1
ATOM 1659 C C . LEU A 1 205 ? 16.543 28.548 -20.962 1.00 54.81 205 LEU A C 1
ATOM 1661 O O . LEU A 1 205 ? 15.799 29.005 -20.095 1.00 54.81 205 LEU A O 1
ATOM 1665 N N . ARG A 1 206 ? 16.261 27.420 -21.613 1.00 63.56 206 ARG A N 1
ATOM 1666 C CA . ARG A 1 206 ? 15.175 26.536 -21.187 1.00 63.56 206 ARG A CA 1
ATOM 1667 C C . ARG A 1 206 ? 15.757 25.428 -20.333 1.00 63.56 206 ARG A C 1
ATOM 1669 O O . ARG A 1 206 ? 16.668 24.733 -20.764 1.00 63.56 206 ARG A O 1
ATOM 1676 N N . MET A 1 207 ? 15.222 25.246 -19.134 1.00 67.44 207 MET A N 1
ATOM 1677 C CA . MET A 1 207 ? 15.632 24.137 -18.279 1.00 67.44 207 MET A CA 1
ATOM 1678 C C . MET A 1 207 ? 15.027 22.837 -18.815 1.00 67.44 207 MET A C 1
ATOM 1680 O O . MET A 1 207 ? 13.808 22.715 -18.954 1.00 67.44 207 MET A O 1
ATOM 1684 N N . GLY A 1 208 ? 15.889 21.885 -19.154 1.00 70.81 208 GLY A N 1
ATOM 1685 C CA . GLY A 1 208 ? 15.537 20.508 -19.464 1.00 70.81 208 GLY A CA 1
ATOM 1686 C C . GLY A 1 208 ? 15.830 19.612 -18.266 1.00 70.81 208 GLY A C 1
ATOM 1687 O O . GLY A 1 208 ? 16.832 19.796 -17.581 1.00 70.81 208 GLY A O 1
ATOM 1688 N N . GLY A 1 209 ? 14.959 18.639 -18.010 1.00 76.94 209 GLY A N 1
ATOM 1689 C CA . GLY A 1 209 ? 15.310 17.504 -17.160 1.00 76.94 209 GLY A CA 1
ATOM 1690 C C . GLY A 1 209 ? 16.026 16.458 -18.007 1.00 76.94 209 GLY A C 1
ATOM 1691 O O . GLY A 1 209 ? 15.512 16.076 -19.056 1.00 76.94 209 GLY A O 1
ATOM 1692 N N . TYR A 1 210 ? 17.192 16.003 -17.564 1.00 80.56 210 TYR A N 1
ATOM 1693 C CA . TYR A 1 210 ? 17.939 14.910 -18.177 1.00 80.56 210 TYR A CA 1
ATOM 1694 C C . TYR A 1 210 ? 18.089 13.759 -17.183 1.00 80.56 210 TYR A C 1
ATOM 1696 O O . TYR A 1 210 ? 18.249 13.967 -15.980 1.00 80.56 210 TYR A O 1
ATOM 1704 N N . ARG A 1 211 ? 18.036 12.532 -17.700 1.00 85.19 211 ARG A N 1
ATOM 1705 C CA . ARG A 1 211 ? 18.310 11.304 -16.959 1.00 85.19 211 ARG A CA 1
ATOM 1706 C C . ARG A 1 211 ? 19.183 10.408 -17.833 1.00 85.19 211 ARG A C 1
ATOM 1708 O O . ARG A 1 211 ? 18.895 10.238 -19.014 1.00 85.19 211 ARG A O 1
ATOM 1715 N N . SER A 1 212 ? 20.246 9.861 -17.252 1.00 87.56 212 SER A N 1
ATOM 1716 C CA . SER A 1 212 ? 21.212 9.022 -17.964 1.00 87.56 212 SER A CA 1
ATOM 1717 C C . SER A 1 212 ? 20.582 7.709 -18.418 1.00 87.56 212 SER A C 1
ATOM 1719 O O . SER A 1 212 ? 20.070 6.941 -17.606 1.00 87.56 212 SER A O 1
ATOM 1721 N N . VAL A 1 213 ? 20.660 7.434 -19.721 1.00 87.25 213 VAL A N 1
ATOM 1722 C CA . VAL A 1 213 ? 20.247 6.149 -20.307 1.00 87.25 213 VAL A CA 1
ATOM 1723 C C . VAL A 1 213 ? 21.050 5.007 -19.696 1.00 87.25 213 VAL A C 1
ATOM 1725 O O . VAL A 1 213 ? 20.482 3.981 -19.339 1.00 87.25 213 VAL A O 1
ATOM 1728 N N . LYS A 1 214 ? 22.361 5.202 -19.523 1.00 89.31 214 LYS A N 1
ATOM 1729 C CA . LYS A 1 214 ? 23.247 4.217 -18.897 1.00 89.31 214 LYS A CA 1
ATOM 1730 C C . LYS A 1 214 ? 22.754 3.849 -17.497 1.00 89.31 214 LYS A C 1
ATOM 1732 O O . LYS A 1 214 ? 22.656 2.670 -17.177 1.00 89.31 214 LYS A O 1
ATOM 1737 N N . ASP A 1 215 ? 22.386 4.849 -16.700 1.00 90.69 215 ASP A N 1
ATOM 1738 C CA . ASP A 1 215 ? 21.940 4.636 -15.320 1.00 90.69 215 ASP A CA 1
ATOM 1739 C C . ASP A 1 215 ? 20.578 3.935 -15.276 1.00 90.69 215 ASP A C 1
ATOM 1741 O O . ASP A 1 215 ? 20.317 3.165 -14.359 1.00 90.69 215 ASP A O 1
ATOM 1745 N N . ILE A 1 216 ? 19.723 4.160 -16.279 1.00 90.38 216 ILE A N 1
ATOM 1746 C CA . ILE A 1 216 ? 18.465 3.423 -16.455 1.00 90.38 216 ILE A CA 1
ATOM 1747 C C . ILE A 1 216 ? 18.743 1.957 -16.815 1.00 90.38 216 ILE A C 1
ATOM 1749 O O . ILE A 1 216 ? 18.198 1.054 -16.179 1.00 90.38 216 ILE A O 1
ATOM 1753 N N . LEU A 1 217 ? 19.608 1.712 -17.803 1.00 90.38 217 LEU A N 1
ATOM 1754 C CA . LEU A 1 217 ? 19.910 0.367 -18.297 1.00 90.38 217 LEU A CA 1
ATOM 1755 C C . LEU A 1 217 ? 20.523 -0.534 -17.221 1.00 90.38 217 LEU A C 1
ATOM 1757 O O . LEU A 1 217 ? 20.184 -1.712 -17.186 1.00 90.38 217 LEU A O 1
ATOM 1761 N N . ILE A 1 218 ? 21.320 0.007 -16.291 1.00 92.88 218 ILE A N 1
ATOM 1762 C CA . ILE A 1 218 ? 21.879 -0.750 -15.151 1.00 92.88 218 ILE A CA 1
ATOM 1763 C C . ILE A 1 218 ? 20.795 -1.506 -14.363 1.00 92.88 218 ILE A C 1
ATOM 1765 O O . ILE A 1 218 ? 21.051 -2.600 -13.866 1.00 92.88 218 ILE A O 1
ATOM 1769 N N . TYR A 1 219 ? 19.583 -0.954 -14.258 1.00 92.12 219 TYR A N 1
ATOM 1770 C CA . TYR A 1 219 ? 18.478 -1.593 -13.537 1.00 92.12 219 TYR A CA 1
ATOM 1771 C C . TYR A 1 219 ? 17.569 -2.438 -14.433 1.00 92.12 219 TYR A C 1
ATOM 1773 O O . TYR A 1 219 ? 16.930 -3.364 -13.938 1.00 92.12 219 TYR A O 1
ATOM 1781 N N . ILE A 1 220 ? 17.488 -2.127 -15.729 1.00 90.75 220 ILE A N 1
ATOM 1782 C CA . ILE A 1 220 ? 16.614 -2.835 -16.674 1.00 90.75 220 ILE A CA 1
ATOM 1783 C C . ILE A 1 220 ? 17.276 -4.121 -17.185 1.00 90.75 220 ILE A C 1
ATOM 1785 O O . ILE A 1 220 ? 16.625 -5.162 -17.212 1.00 90.75 220 ILE A O 1
ATOM 1789 N N . VAL A 1 221 ? 18.564 -4.078 -17.539 1.00 91.31 221 VAL A N 1
ATOM 1790 C CA . VAL A 1 221 ? 19.284 -5.207 -18.157 1.00 91.31 221 VAL A CA 1
ATOM 1791 C C . VAL A 1 221 ? 19.214 -6.492 -17.320 1.00 91.31 221 VAL A C 1
ATOM 1793 O O . VAL A 1 221 ? 18.832 -7.517 -17.883 1.00 91.31 221 VAL A O 1
ATOM 1796 N N . PRO A 1 222 ? 19.466 -6.483 -15.992 1.00 93.06 222 PRO A N 1
ATOM 1797 C CA . PRO A 1 222 ? 19.355 -7.703 -15.190 1.00 93.06 222 PRO A CA 1
ATOM 1798 C C . PRO A 1 222 ? 17.953 -8.323 -15.225 1.00 93.06 222 PRO A C 1
ATOM 1800 O O . PRO A 1 222 ? 17.819 -9.541 -15.239 1.00 93.06 222 PRO A O 1
ATOM 1803 N N . VAL A 1 223 ? 16.903 -7.494 -15.263 1.00 91.50 223 VAL A N 1
ATOM 1804 C CA . VAL A 1 223 ? 15.509 -7.964 -15.323 1.00 91.50 223 VAL A CA 1
ATOM 1805 C C . VAL A 1 223 ? 15.206 -8.599 -16.678 1.00 91.50 223 VAL A C 1
ATOM 1807 O O . VAL A 1 223 ? 14.529 -9.619 -16.733 1.00 91.50 223 VAL A O 1
ATOM 1810 N N . LEU A 1 224 ? 15.717 -8.025 -17.768 1.00 90.88 224 LEU A N 1
ATOM 1811 C CA . LEU A 1 224 ? 15.517 -8.571 -19.110 1.00 90.88 224 LEU A CA 1
ATOM 1812 C C . LEU A 1 224 ? 16.266 -9.889 -19.322 1.00 90.88 224 LEU A C 1
ATOM 1814 O O . LEU A 1 224 ? 15.701 -10.801 -19.915 1.00 90.88 224 LEU A O 1
ATOM 1818 N N . ILE A 1 225 ? 17.479 -10.020 -18.777 1.00 91.06 225 ILE A N 1
ATOM 1819 C CA . ILE A 1 225 ? 18.223 -11.288 -18.756 1.00 91.06 225 ILE A CA 1
ATOM 1820 C C . ILE A 1 225 ? 17.440 -12.353 -17.981 1.00 91.06 225 ILE A C 1
ATOM 1822 O O . ILE A 1 225 ? 17.253 -13.464 -18.465 1.00 91.06 225 ILE A O 1
ATOM 1826 N N . LEU A 1 226 ? 16.936 -12.013 -16.788 1.00 93.38 226 LEU A N 1
ATOM 1827 C CA . LEU A 1 226 ? 16.137 -12.938 -15.974 1.00 93.38 226 LEU A CA 1
ATOM 1828 C C . LEU A 1 226 ? 14.854 -13.394 -16.679 1.00 93.38 226 LEU A C 1
ATOM 1830 O O . LEU A 1 226 ? 14.423 -14.527 -16.485 1.00 93.38 226 LEU A O 1
ATOM 1834 N N . ASN A 1 227 ? 14.255 -12.523 -17.488 1.00 89.81 227 ASN A N 1
ATOM 1835 C CA . ASN A 1 227 ? 13.070 -12.840 -18.279 1.00 89.81 227 ASN A CA 1
ATOM 1836 C C . ASN A 1 227 ? 13.395 -13.581 -19.591 1.00 89.81 227 ASN A C 1
ATOM 1838 O O . ASN A 1 227 ? 12.467 -13.907 -20.324 1.00 89.81 227 ASN A O 1
ATOM 1842 N N . GLY A 1 228 ? 14.673 -13.829 -19.899 1.00 88.25 228 GLY A N 1
ATOM 1843 C CA . GLY A 1 228 ? 15.110 -14.496 -21.129 1.00 88.25 228 GLY A CA 1
ATOM 1844 C C . GLY A 1 228 ? 15.043 -13.633 -22.393 1.00 88.25 228 GLY A C 1
ATOM 1845 O O . GLY A 1 228 ? 15.175 -14.175 -23.480 1.00 88.25 228 GLY A O 1
ATOM 1846 N N . ILE A 1 229 ? 14.841 -12.317 -22.259 1.00 87.69 229 ILE A N 1
ATOM 1847 C CA . ILE A 1 229 ? 14.768 -11.376 -23.392 1.00 87.69 229 ILE A CA 1
ATOM 1848 C C . ILE A 1 229 ? 16.175 -11.015 -23.887 1.00 87.69 229 ILE A C 1
ATOM 1850 O O . ILE A 1 229 ? 16.387 -10.836 -25.075 1.00 87.69 229 ILE A O 1
ATOM 1854 N N . LEU A 1 230 ? 17.149 -10.889 -22.979 1.00 89.88 230 LEU A N 1
ATOM 1855 C CA . LEU A 1 230 ? 18.545 -10.613 -23.337 1.00 89.88 230 LEU A CA 1
ATOM 1856 C C . LEU A 1 230 ? 19.424 -11.836 -23.070 1.00 89.88 230 LEU A C 1
ATOM 1858 O O . LEU A 1 230 ? 19.369 -12.408 -21.979 1.00 89.88 230 LEU A O 1
ATOM 1862 N N . ASP A 1 231 ? 20.284 -12.181 -24.030 1.00 85.00 231 ASP A N 1
ATOM 1863 C CA . ASP A 1 231 ? 21.283 -13.243 -23.884 1.00 85.00 231 ASP A CA 1
ATOM 1864 C C . ASP A 1 231 ? 22.551 -12.719 -23.195 1.00 85.00 231 ASP A C 1
ATOM 1866 O O . ASP A 1 231 ? 23.185 -11.765 -23.640 1.00 85.00 231 ASP A O 1
ATOM 1870 N N . VAL A 1 232 ? 22.966 -13.392 -22.121 1.00 87.31 232 VAL A N 1
ATOM 1871 C CA . VAL A 1 232 ? 24.208 -13.089 -21.393 1.00 87.31 232 VAL A CA 1
ATOM 1872 C C . VAL A 1 232 ? 25.444 -13.289 -22.275 1.00 87.31 232 VAL A C 1
ATOM 1874 O O . VAL A 1 232 ? 26.459 -12.625 -22.066 1.00 87.31 232 VAL A O 1
ATOM 1877 N N . ASN A 1 233 ? 25.368 -14.186 -23.261 1.00 88.75 233 ASN A N 1
ATOM 1878 C CA . ASN A 1 233 ? 26.476 -14.472 -24.169 1.00 88.75 233 ASN A CA 1
ATOM 1879 C C . ASN A 1 233 ? 26.600 -13.442 -25.298 1.00 88.75 233 ASN A C 1
ATOM 1881 O O . ASN A 1 233 ? 27.652 -13.373 -25.936 1.00 88.75 233 ASN A O 1
ATOM 1885 N N . ASN A 1 234 ? 25.572 -12.615 -25.516 1.00 87.06 234 ASN A N 1
ATOM 1886 C CA . ASN A 1 234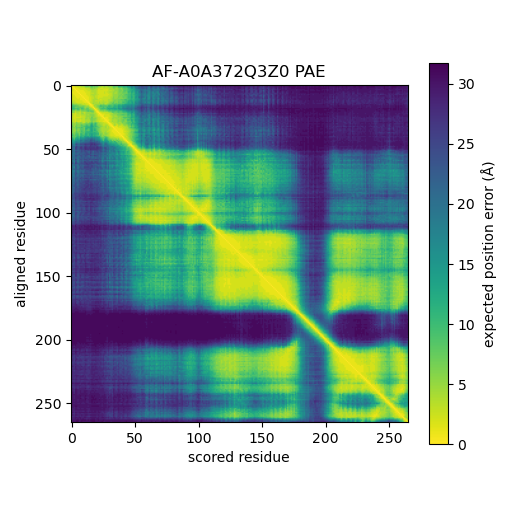 ? 25.607 -11.506 -26.458 1.00 87.06 234 ASN A CA 1
ATOM 1887 C C . ASN A 1 234 ? 25.655 -10.165 -25.701 1.00 87.06 234 ASN A C 1
ATOM 1889 O O . ASN A 1 234 ? 24.623 -9.627 -25.305 1.00 87.06 234 ASN A O 1
ATOM 1893 N N . PRO A 1 235 ? 26.846 -9.573 -25.498 1.00 82.62 235 PRO A N 1
ATOM 1894 C CA . PRO A 1 235 ? 26.990 -8.361 -24.692 1.00 82.62 235 PRO A CA 1
ATOM 1895 C C . PRO A 1 235 ? 26.520 -7.079 -25.405 1.00 82.62 235 PRO A C 1
ATOM 1897 O O . PRO A 1 235 ? 26.661 -5.988 -24.846 1.00 82.62 235 PRO A O 1
ATOM 1900 N N . ILE A 1 236 ? 26.020 -7.173 -26.641 1.00 86.75 236 ILE A N 1
ATOM 1901 C CA . ILE A 1 236 ? 25.589 -6.029 -27.449 1.00 86.75 236 ILE A CA 1
ATOM 1902 C C . ILE A 1 236 ? 24.072 -5.873 -27.325 1.00 86.75 236 ILE A C 1
ATOM 1904 O O . ILE A 1 236 ? 23.332 -6.799 -27.627 1.00 86.75 236 ILE A O 1
ATOM 1908 N N . ILE A 1 237 ? 23.627 -4.679 -26.919 1.00 87.56 237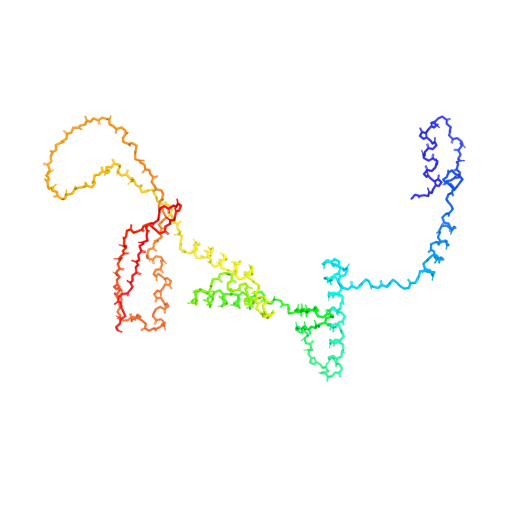 ILE A N 1
ATOM 1909 C CA . ILE A 1 237 ? 22.207 -4.307 -26.818 1.00 87.56 237 ILE A CA 1
ATOM 1910 C C . ILE A 1 237 ? 21.898 -3.267 -27.896 1.00 87.56 237 ILE A C 1
ATOM 1912 O O . ILE A 1 237 ? 22.490 -2.179 -27.906 1.00 87.56 237 ILE A O 1
ATOM 1916 N N . HIS A 1 238 ? 20.951 -3.565 -28.780 1.00 89.12 238 HIS A N 1
ATOM 1917 C CA . HIS A 1 238 ? 20.511 -2.665 -29.836 1.00 89.12 238 HIS A CA 1
ATOM 1918 C C . HIS A 1 238 ? 19.400 -1.744 -29.326 1.00 89.12 238 HIS A C 1
ATOM 1920 O O . HIS A 1 238 ? 18.325 -2.175 -28.911 1.00 89.12 238 HIS A O 1
ATOM 1926 N N . LEU A 1 239 ? 19.642 -0.433 -29.388 1.00 90.06 239 LEU A N 1
ATOM 1927 C CA . LEU A 1 239 ? 18.688 0.581 -28.942 1.00 90.06 239 LEU A CA 1
ATOM 1928 C C . LEU A 1 239 ? 18.188 1.414 -30.117 1.00 90.06 239 LEU A C 1
ATOM 1930 O O . LEU A 1 239 ? 18.975 2.002 -30.859 1.00 90.06 239 LEU A O 1
ATOM 1934 N N . ARG A 1 240 ? 16.868 1.561 -30.224 1.00 89.56 240 ARG A N 1
ATOM 1935 C CA . ARG A 1 240 ? 16.235 2.541 -31.106 1.00 89.56 240 ARG A CA 1
ATOM 1936 C C . ARG A 1 240 ? 15.783 3.744 -30.304 1.00 89.56 240 ARG A C 1
ATOM 1938 O O . ARG A 1 240 ? 14.978 3.618 -29.386 1.00 89.56 240 ARG A O 1
ATOM 1945 N N . ILE A 1 241 ? 16.243 4.923 -30.704 1.00 88.44 241 ILE A N 1
ATOM 1946 C CA . ILE A 1 241 ? 15.768 6.200 -30.167 1.00 88.44 241 ILE A CA 1
ATOM 1947 C C . ILE A 1 241 ? 14.777 6.790 -31.161 1.00 88.44 241 ILE A C 1
ATOM 1949 O O . ILE A 1 241 ? 15.019 6.818 -32.366 1.00 88.44 241 ILE A O 1
ATOM 1953 N N . SER A 1 242 ? 13.621 7.226 -30.683 1.00 84.44 242 SER A N 1
ATOM 1954 C CA . SER A 1 242 ? 12.592 7.846 -31.516 1.00 84.44 242 SER A CA 1
ATOM 1955 C C . SER A 1 242 ? 11.833 8.906 -30.725 1.00 84.44 242 SER A C 1
ATOM 1957 O O . SER A 1 242 ? 11.812 8.898 -29.499 1.00 84.44 242 SER A O 1
ATOM 1959 N N . GLY A 1 243 ? 11.203 9.842 -31.420 1.00 79.44 243 GLY A N 1
ATOM 1960 C CA . GLY A 1 243 ? 10.360 10.870 -30.820 1.00 79.44 243 GLY A CA 1
ATOM 1961 C C . GLY A 1 243 ? 9.580 11.563 -31.922 1.00 79.44 243 GLY A C 1
ATOM 1962 O O . GLY A 1 243 ? 10.135 11.854 -32.976 1.00 79.44 243 GLY A O 1
ATOM 1963 N N . ASP A 1 244 ? 8.293 11.806 -31.704 1.00 73.38 244 ASP A N 1
ATOM 1964 C CA . ASP A 1 244 ? 7.418 12.434 -32.702 1.00 73.38 244 ASP A CA 1
ATOM 1965 C C . ASP A 1 244 ? 7.468 13.972 -32.649 1.00 73.38 244 ASP A C 1
ATOM 1967 O O . ASP A 1 244 ? 6.727 14.652 -33.358 1.00 73.38 244 ASP A O 1
ATOM 1971 N N . GLY A 1 245 ? 8.322 14.534 -31.782 1.00 67.06 245 GLY A N 1
ATOM 1972 C CA . GLY A 1 245 ? 8.469 15.975 -31.582 1.00 67.06 245 GLY A CA 1
ATOM 1973 C C . GLY A 1 245 ? 7.225 16.650 -30.997 1.00 67.06 245 GLY A C 1
ATOM 1974 O O . GLY A 1 245 ? 7.204 17.878 -30.863 1.00 67.06 245 GLY A O 1
ATOM 1975 N N . ARG A 1 246 ? 6.180 15.890 -30.637 1.00 66.56 246 ARG A N 1
ATOM 1976 C CA . ARG A 1 246 ? 4.915 16.462 -30.183 1.00 66.56 246 ARG A CA 1
ATOM 1977 C C . ARG A 1 246 ? 5.017 16.917 -28.738 1.00 66.56 246 ARG A C 1
ATOM 1979 O O . ARG A 1 246 ? 5.622 16.277 -27.877 1.00 66.56 246 ARG A O 1
ATOM 1986 N N . ASN A 1 247 ? 4.380 18.054 -28.466 1.00 72.06 247 ASN A N 1
ATOM 1987 C CA . ASN A 1 247 ? 4.243 18.543 -27.105 1.00 72.06 247 ASN A CA 1
ATOM 1988 C C . ASN A 1 247 ? 3.195 17.714 -26.361 1.00 72.06 247 ASN A C 1
ATOM 1990 O O . ASN A 1 247 ? 2.014 17.780 -26.685 1.00 72.06 247 ASN A O 1
ATOM 1994 N N . VAL A 1 248 ? 3.618 16.979 -25.333 1.00 68.81 248 VAL A N 1
ATOM 1995 C CA . VAL A 1 248 ? 2.728 16.105 -24.544 1.00 68.81 248 VAL A CA 1
ATOM 1996 C C . VAL A 1 248 ? 2.067 16.809 -23.352 1.00 68.81 248 VAL A C 1
ATOM 1998 O O . VAL A 1 248 ? 1.229 16.232 -22.664 1.00 68.81 248 VAL A O 1
ATOM 2001 N N . GLY A 1 249 ? 2.407 18.077 -23.100 1.00 60.06 249 GLY A N 1
ATOM 2002 C CA . GLY A 1 249 ? 1.851 18.873 -22.006 1.00 60.06 249 GLY A CA 1
ATOM 2003 C C . GLY A 1 249 ? 0.966 20.024 -22.486 1.00 60.06 249 GLY A C 1
ATOM 2004 O O . GLY A 1 249 ? 1.313 20.742 -23.420 1.00 60.06 249 GLY A O 1
ATOM 2005 N N . ARG A 1 250 ? -0.168 20.239 -21.801 1.00 57.44 250 ARG A N 1
ATOM 2006 C CA . ARG A 1 250 ? -1.098 21.355 -22.083 1.00 57.44 250 ARG A CA 1
ATOM 2007 C C . ARG A 1 250 ? -0.623 22.708 -21.535 1.00 57.44 250 ARG A C 1
ATOM 2009 O O . ARG A 1 250 ? -0.937 23.736 -22.117 1.00 57.44 250 ARG A O 1
ATOM 2016 N N . LYS A 1 251 ? 0.099 22.713 -20.404 1.00 59.06 251 LYS A N 1
ATOM 2017 C CA . LYS A 1 251 ? 0.594 23.933 -19.722 1.00 59.06 251 LYS A CA 1
ATOM 2018 C C . LYS A 1 251 ? 2.085 24.189 -19.930 1.00 59.06 251 LYS A C 1
ATOM 2020 O O . LYS A 1 251 ? 2.499 25.334 -20.045 1.00 59.06 251 LYS A O 1
ATOM 2025 N N . ILE A 1 252 ? 2.885 23.128 -19.959 1.00 58.91 252 ILE A N 1
ATOM 2026 C CA . ILE A 1 252 ? 4.327 23.189 -20.189 1.00 58.91 252 ILE A CA 1
ATOM 2027 C C . ILE A 1 252 ? 4.597 22.343 -21.425 1.00 58.91 252 ILE A C 1
ATOM 2029 O O . ILE A 1 252 ? 4.184 21.186 -21.493 1.00 58.91 252 ILE A O 1
ATOM 2033 N N . LYS A 1 253 ? 5.266 22.932 -22.418 1.00 64.62 253 LYS A N 1
ATOM 2034 C CA . LYS A 1 253 ? 5.738 22.200 -23.592 1.00 64.62 253 LYS A CA 1
ATOM 2035 C C . LYS A 1 253 ? 6.729 21.132 -23.105 1.00 64.62 253 LYS A C 1
ATOM 2037 O O . LYS A 1 253 ? 7.724 21.467 -22.466 1.00 64.62 253 LYS A O 1
ATOM 2042 N N . HIS A 1 254 ? 6.464 19.865 -23.381 1.00 67.19 254 HIS A N 1
ATOM 2043 C CA . HIS A 1 254 ? 7.360 18.745 -23.091 1.00 67.19 254 HIS A CA 1
ATOM 2044 C C . HIS A 1 254 ? 7.471 17.917 -24.361 1.00 67.19 254 HIS A C 1
ATOM 2046 O O . HIS A 1 254 ? 6.438 17.575 -24.925 1.00 67.19 254 HIS A O 1
ATOM 2052 N N . VAL A 1 255 ? 8.689 17.606 -24.796 1.00 67.88 255 VAL A N 1
ATOM 2053 C CA . VAL A 1 255 ? 8.927 16.683 -25.911 1.00 67.88 255 VAL A CA 1
ATOM 2054 C C . VAL A 1 255 ? 9.202 15.309 -25.314 1.00 67.88 255 VAL A C 1
ATOM 2056 O O . VAL A 1 255 ? 10.009 15.199 -24.391 1.00 67.88 255 VAL A O 1
ATOM 2059 N N . MET A 1 256 ? 8.509 14.283 -25.804 1.00 72.44 256 MET A N 1
ATOM 2060 C CA . MET A 1 256 ? 8.736 12.902 -25.386 1.00 72.44 256 MET A CA 1
ATOM 2061 C C . MET A 1 256 ? 9.788 12.257 -26.292 1.00 72.44 256 MET A C 1
ATOM 2063 O O . MET A 1 256 ? 9.687 12.322 -27.515 1.00 72.44 256 MET A O 1
ATOM 2067 N N . ILE A 1 257 ? 10.791 11.630 -25.680 1.00 77.38 257 ILE A N 1
ATOM 2068 C CA . ILE A 1 257 ? 11.762 10.773 -26.362 1.00 77.38 257 ILE A CA 1
ATOM 2069 C C . ILE A 1 257 ? 11.500 9.350 -25.879 1.00 77.38 257 ILE A C 1
ATOM 2071 O O . ILE A 1 257 ? 11.421 9.107 -24.676 1.00 77.38 257 ILE A O 1
ATOM 2075 N N . THR A 1 258 ? 11.340 8.431 -26.821 1.00 82.50 258 THR A N 1
ATOM 2076 C CA . THR A 1 258 ? 11.130 7.003 -26.586 1.00 82.50 258 THR A CA 1
ATOM 2077 C C . THR A 1 258 ? 12.407 6.253 -26.928 1.00 82.50 258 THR A C 1
ATOM 2079 O O . THR A 1 258 ? 13.041 6.524 -27.950 1.00 82.50 258 THR A O 1
ATOM 2082 N N . MET A 1 259 ? 12.775 5.300 -26.078 1.00 85.94 259 MET A N 1
ATOM 2083 C CA . MET A 1 259 ? 13.849 4.351 -26.347 1.00 85.94 259 MET A CA 1
ATOM 2084 C C . MET A 1 259 ? 13.263 2.946 -26.321 1.00 85.94 259 MET A C 1
ATOM 2086 O O . MET A 1 259 ? 12.563 2.599 -25.372 1.00 85.94 259 MET A O 1
ATOM 2090 N N . ALA A 1 260 ? 13.539 2.168 -27.360 1.00 87.19 260 ALA A N 1
ATOM 2091 C CA . ALA A 1 260 ? 13.150 0.770 -27.465 1.00 87.19 260 ALA A CA 1
ATOM 2092 C C . ALA A 1 260 ? 14.402 -0.107 -27.530 1.00 87.19 260 ALA A C 1
ATOM 2094 O O . ALA A 1 260 ? 15.393 0.280 -28.152 1.00 87.19 260 ALA A O 1
ATOM 2095 N N . ILE A 1 261 ? 14.340 -1.265 -26.880 1.00 88.25 261 ILE A N 1
ATOM 2096 C CA . ILE A 1 261 ? 15.340 -2.331 -26.990 1.00 88.25 261 ILE A CA 1
ATOM 2097 C C . ILE A 1 261 ? 14.894 -3.215 -28.154 1.00 88.25 261 ILE A C 1
ATOM 2099 O O . ILE A 1 261 ? 13.713 -3.546 -28.232 1.00 88.25 261 ILE A O 1
ATOM 2103 N N . LEU A 1 262 ? 15.801 -3.497 -29.087 1.00 85.38 262 LEU A N 1
ATOM 2104 C CA . LEU A 1 262 ? 15.514 -4.214 -30.334 1.00 85.38 262 LEU A CA 1
ATOM 2105 C C . LEU A 1 262 ? 16.005 -5.669 -30.328 1.00 85.38 262 LEU A C 1
ATOM 2107 O O . LEU A 1 262 ? 15.955 -6.318 -31.363 1.00 85.38 262 LEU A O 1
ATOM 2111 N N . ASP A 1 263 ? 16.483 -6.163 -29.190 1.00 76.62 263 ASP A N 1
ATOM 2112 C CA . ASP A 1 263 ? 17.044 -7.511 -29.033 1.00 76.62 263 ASP A CA 1
ATOM 2113 C C . ASP A 1 263 ? 15.975 -8.585 -28.731 1.00 76.62 263 ASP A C 1
ATOM 2115 O O . ASP A 1 263 ? 16.282 -9.592 -28.107 1.00 76.62 263 ASP A O 1
ATOM 2119 N N . ASP A 1 264 ? 14.722 -8.347 -29.130 1.00 59.66 264 ASP A N 1
ATOM 2120 C CA . ASP A 1 264 ? 13.607 -9.302 -29.026 1.00 59.66 264 ASP A CA 1
ATOM 2121 C C . ASP A 1 264 ? 13.505 -10.030 -30.382 1.00 59.66 264 ASP A C 1
ATOM 2123 O O . ASP A 1 264 ? 13.231 -9.377 -31.397 1.00 59.66 264 ASP A O 1
ATOM 2127 N N . GLU A 1 265 ? 13.814 -11.332 -30.422 1.00 53.06 265 GLU A N 1
ATOM 2128 C CA . GLU A 1 265 ? 13.602 -12.201 -31.601 1.00 53.06 265 GLU A CA 1
ATOM 2129 C C . GLU A 1 265 ? 12.142 -12.659 -31.724 1.00 53.06 265 GLU A C 1
ATOM 2131 O O . GLU A 1 265 ? 11.551 -13.089 -30.706 1.00 53.06 265 GLU A O 1
#

Foldseek 3Di:
DDLQVVVVVVVCVVPVPCPPDGDDSCVVVVDDVVVVVVVVVVVVVPDDDPDDDPPVPDDPVRVVVVLVVVVVVVQVVQQVVCCVVVPPDGDDDAKDWDDDPNDIDIDGDDDDPVVVVLVVLVVVLVVCVVVVPDLVNLQVVCVVDVPDDHSVSSVVSVVVVVVVCCVQWNWDKDWDFDPPDDDPDDDDDDDDDDDDDDDPPPRPTDIDTDTDPVSVCVVVVVVCVVVVLDDPVDPDWDKDKDWPQAQPDPPDGDTDIDIDTPSGD

Sequence (265 aa):
MSLTAVANATLKKLFPNNEKSLISGVHLFGIHLETLKQARENCNQLRPPKLLKPLELCSKTTVNRRQHEFGEKLKQYSQTEGVKIYGEDQVNFKQISYNVKNMDFHINYESNNNKENEEKLTSIVRAVDQNYIPRKGYQALASIESNLEREWAVSNQRHKITKNINQKIPITLINIPINSTQNESVFEDNLNTFSVGITKQFKILRMGGYRSVKDILIYIVPVLILNGILDVNNPIIHLRISGDGRNVGRKIKHVMITMAILDDE